Protein AF-0000000069710463 (afdb_homodimer)

Structure (mmCIF, N/CA/C/O backbone):
data_AF-0000000069710463-model_v1
#
loop_
_entity.id
_entity.type
_entity.pdbx_description
1 polymer 'CBS domain-containing protein'
#
loop_
_atom_site.group_PDB
_atom_site.id
_atom_site.type_symbol
_atom_site.label_atom_id
_atom_site.label_alt_id
_atom_site.label_comp_id
_atom_site.label_asym_id
_atom_site.label_entity_id
_atom_site.label_seq_id
_atom_site.pdbx_PDB_ins_code
_atom_site.Cartn_x
_atom_site.Cartn_y
_atom_site.Cartn_z
_atom_site.occupancy
_atom_site.B_iso_or_equiv
_atom_site.auth_seq_id
_atom_site.auth_comp_id
_atom_site.auth_asym_id
_atom_site.auth_atom_id
_atom_site.pdbx_PDB_model_num
ATOM 1 N N . MET A 1 1 ? 26.953 -12.234 -7.984 1 64.06 1 MET A N 1
ATOM 2 C CA . MET A 1 1 ? 25.875 -12.758 -8.812 1 64.06 1 MET A CA 1
ATOM 3 C C . MET A 1 1 ? 24.594 -11.961 -8.602 1 64.06 1 MET A C 1
ATOM 5 O O . MET A 1 1 ? 24.328 -11.469 -7.504 1 64.06 1 MET A O 1
ATOM 9 N N . PRO A 1 2 ? 23.906 -11.773 -9.688 1 74.75 2 PRO A N 1
ATOM 10 C CA . PRO A 1 2 ? 22.656 -11.023 -9.469 1 74.75 2 PRO A CA 1
ATOM 11 C C . PRO A 1 2 ? 21.672 -11.773 -8.578 1 74.75 2 PRO A C 1
ATOM 13 O O . PRO A 1 2 ? 21.656 -13.008 -8.57 1 74.75 2 PRO A O 1
ATOM 16 N N . PRO A 1 3 ? 21.016 -11.062 -7.746 1 86.69 3 PRO A N 1
ATOM 17 C CA . PRO A 1 3 ? 20.047 -11.734 -6.875 1 86.69 3 PRO A CA 1
ATOM 18 C C . PRO A 1 3 ? 18.953 -12.453 -7.66 1 86.69 3 PRO A C 1
ATOM 20 O O . PRO A 1 3 ? 18.609 -12.031 -8.766 1 86.69 3 PRO A O 1
ATOM 23 N N . LEU A 1 4 ? 18.578 -13.586 -7.125 1 93.56 4 LEU A N 1
ATOM 24 C CA . LEU A 1 4 ? 17.484 -14.359 -7.691 1 93.56 4 LEU A CA 1
ATOM 25 C C . LEU A 1 4 ? 16.172 -14.016 -7 1 93.56 4 LEU A C 1
ATOM 27 O O . LEU A 1 4 ? 16.172 -13.43 -5.918 1 93.56 4 LEU A O 1
ATOM 31 N N . VAL A 1 5 ? 15.039 -14.375 -7.656 1 95.19 5 VAL A N 1
ATOM 32 C CA . VAL A 1 5 ? 13.695 -14.125 -7.145 1 95.19 5 VAL A CA 1
ATOM 33 C C . VAL A 1 5 ? 13.531 -14.781 -5.773 1 95.19 5 VAL A C 1
ATOM 35 O O . VAL A 1 5 ? 13.008 -14.164 -4.844 1 95.19 5 VAL A O 1
ATOM 38 N N . GLU A 1 6 ? 14.047 -15.938 -5.617 1 94.88 6 GLU A N 1
ATOM 39 C CA . GLU A 1 6 ? 13.891 -16.672 -4.363 1 94.88 6 GLU A CA 1
ATOM 40 C C . GLU A 1 6 ? 14.609 -15.961 -3.219 1 94.88 6 GLU A C 1
ATOM 42 O O . GLU A 1 6 ? 14.297 -16.203 -2.047 1 94.88 6 GLU A O 1
ATOM 47 N N . ASP A 1 7 ? 15.547 -15.094 -3.508 1 92.25 7 ASP A N 1
ATOM 48 C CA . ASP A 1 7 ? 16.297 -14.367 -2.494 1 92.25 7 ASP A CA 1
ATOM 49 C C . ASP A 1 7 ? 15.477 -13.234 -1.894 1 92.25 7 ASP A C 1
ATOM 51 O O . ASP A 1 7 ? 15.781 -12.75 -0.802 1 92.25 7 ASP A O 1
ATOM 55 N N . LEU A 1 8 ? 14.422 -12.844 -2.664 1 91.19 8 LEU A N 1
ATOM 56 C CA . LEU A 1 8 ? 13.758 -11.602 -2.283 1 91.19 8 LEU A CA 1
ATOM 57 C C . LEU A 1 8 ? 12.281 -11.852 -1.994 1 91.19 8 LEU A C 1
ATOM 59 O O . LEU A 1 8 ? 11.633 -11.047 -1.314 1 91.19 8 LEU A O 1
ATOM 63 N N . MET A 1 9 ? 11.789 -12.891 -2.512 1 93.5 9 MET A N 1
ATOM 64 C CA . MET A 1 9 ? 10.352 -13.133 -2.426 1 93.5 9 MET A CA 1
ATOM 65 C C . MET A 1 9 ? 9.922 -13.383 -0.982 1 93.5 9 MET A C 1
ATOM 67 O O . MET A 1 9 ? 10.742 -13.781 -0.151 1 93.5 9 MET A O 1
ATOM 71 N N . ALA A 1 10 ? 8.664 -13.039 -0.671 1 93 10 ALA A N 1
ATOM 72 C CA . ALA A 1 10 ? 8.055 -13.508 0.575 1 93 10 ALA A CA 1
ATOM 73 C C . ALA A 1 10 ? 7.609 -14.961 0.46 1 93 10 ALA A C 1
ATOM 75 O O . ALA A 1 10 ? 6.906 -15.328 -0.483 1 93 10 ALA A O 1
ATOM 76 N N . ASP A 1 11 ? 7.992 -15.68 1.446 1 90.56 11 ASP A N 1
ATOM 77 C CA . ASP A 1 11 ? 7.668 -17.109 1.445 1 90.56 11 ASP A CA 1
ATOM 78 C C . ASP A 1 11 ? 6.266 -17.344 1.998 1 90.56 11 ASP A C 1
ATOM 80 O O . ASP A 1 11 ? 5.703 -16.484 2.684 1 90.56 11 ASP A O 1
ATOM 84 N N . ASP A 1 12 ? 5.719 -18.547 1.609 1 87.19 12 ASP A N 1
ATOM 85 C CA . ASP A 1 12 ? 4.449 -19.047 2.137 1 87.19 12 ASP A CA 1
ATOM 86 C C . ASP A 1 12 ? 3.338 -18.016 1.932 1 87.19 12 ASP A C 1
ATOM 88 O O . ASP A 1 12 ? 2.801 -17.469 2.898 1 87.19 12 ASP A O 1
ATOM 92 N N . PRO A 1 13 ? 3.01 -17.828 0.669 1 91.62 13 PRO A N 1
ATOM 93 C CA . PRO A 1 13 ? 1.965 -16.828 0.384 1 91.62 13 PRO A CA 1
ATOM 94 C C . PRO A 1 13 ? 0.652 -17.141 1.1 1 91.62 13 PRO A C 1
ATOM 96 O O . PRO A 1 13 ? 0.287 -18.312 1.255 1 91.62 13 PRO A O 1
ATOM 99 N N . ILE A 1 14 ? -0.001 -16.125 1.569 1 95.56 14 ILE A N 1
ATOM 100 C CA . ILE A 1 14 ? -1.295 -16.25 2.23 1 95.56 14 ILE A CA 1
ATOM 101 C C . ILE A 1 14 ? -2.395 -16.422 1.185 1 95.56 14 ILE A C 1
ATOM 103 O O . ILE A 1 14 ? -2.398 -15.727 0.165 1 95.56 14 ILE A O 1
ATOM 107 N N . ALA A 1 15 ? -3.273 -17.359 1.489 1 97.12 15 ALA A N 1
ATOM 108 C CA . ALA A 1 15 ? -4.309 -17.672 0.51 1 97.12 15 ALA A CA 1
ATOM 109 C C . ALA A 1 15 ? -5.695 -17.328 1.04 1 97.12 15 ALA A C 1
ATOM 111 O O . ALA A 1 15 ? -5.867 -17.094 2.238 1 97.12 15 ALA A O 1
ATOM 112 N N . ILE A 1 16 ? -6.629 -17.219 0.128 1 98.19 16 ILE A N 1
ATOM 113 C CA . ILE A 1 16 ? -8.039 -17.031 0.438 1 98.19 16 ILE A CA 1
ATOM 114 C C . ILE A 1 16 ? -8.898 -17.781 -0.578 1 98.19 16 ILE A C 1
ATOM 116 O O . ILE A 1 16 ? -8.531 -17.891 -1.748 1 98.19 16 ILE A O 1
ATOM 120 N N . GLY A 1 17 ? -10 -18.281 -0.113 1 97.88 17 GLY A N 1
ATOM 121 C CA . GLY A 1 17 ? -10.891 -19.016 -1.003 1 97.88 17 GLY A CA 1
ATOM 122 C C . GLY A 1 17 ? -11.609 -18.109 -1.991 1 97.88 17 GLY A C 1
ATOM 123 O O . GLY A 1 17 ? -11.93 -16.969 -1.677 1 97.88 17 GLY A O 1
ATOM 124 N N . VAL A 1 18 ? -11.961 -18.703 -3.162 1 96.75 18 VAL A N 1
ATOM 125 C CA . VAL A 1 18 ? -12.547 -17.969 -4.277 1 96.75 18 VAL A CA 1
ATOM 126 C C . VAL A 1 18 ? -13.914 -17.422 -3.875 1 96.75 18 VAL A C 1
ATOM 128 O O . VAL A 1 18 ? -14.367 -16.406 -4.41 1 96.75 18 VAL A O 1
ATOM 131 N N . ASP A 1 19 ? -14.555 -17.938 -2.885 1 96.94 19 ASP A N 1
ATOM 132 C CA . ASP A 1 19 ? -15.906 -17.562 -2.494 1 96.94 19 ASP A CA 1
ATOM 133 C C . ASP A 1 19 ? -15.891 -16.547 -1.35 1 96.94 19 ASP A C 1
ATOM 135 O O . ASP A 1 19 ? -16.938 -16.031 -0.956 1 96.94 19 ASP A O 1
ATOM 139 N N . ALA A 1 20 ? -14.719 -16.328 -0.794 1 98.06 20 ALA A N 1
ATOM 140 C CA . ALA A 1 20 ? -14.625 -15.344 0.28 1 98.06 20 ALA A CA 1
ATOM 141 C C . ALA A 1 20 ? -15.055 -13.961 -0.204 1 98.06 20 ALA A C 1
ATOM 143 O O . ALA A 1 20 ? -15.039 -13.688 -1.406 1 98.06 20 ALA A O 1
ATOM 144 N N . SER A 1 21 ? -15.5 -13.109 0.703 1 98.44 21 SER A N 1
ATOM 145 C CA . SER A 1 21 ? -15.906 -11.75 0.354 1 98.44 21 SER A CA 1
ATOM 146 C C . SER A 1 21 ? -14.703 -10.828 0.252 1 98.44 21 SER A C 1
ATOM 148 O O . SER A 1 21 ? -13.633 -11.125 0.792 1 98.44 21 SER A O 1
ATOM 150 N N . VAL A 1 22 ? -14.906 -9.719 -0.413 1 98.19 22 VAL A N 1
ATOM 151 C CA . VAL A 1 22 ? -13.875 -8.695 -0.501 1 98.19 22 VAL A CA 1
ATOM 152 C C . VAL A 1 22 ? -13.539 -8.172 0.896 1 98.19 22 VAL A C 1
ATOM 154 O O . VAL A 1 22 ? -12.383 -7.855 1.188 1 98.19 22 VAL A O 1
ATOM 157 N N . ARG A 1 23 ? -14.508 -8.094 1.775 1 98.31 23 ARG A N 1
ATOM 158 C CA . ARG A 1 23 ? -14.234 -7.688 3.15 1 98.31 23 ARG A CA 1
ATOM 159 C C . ARG A 1 23 ? -13.312 -8.688 3.844 1 98.31 23 ARG A C 1
ATOM 161 O O . ARG A 1 23 ? -12.383 -8.289 4.551 1 98.31 23 ARG A O 1
ATOM 168 N N . ASP A 1 24 ? -13.641 -10.016 3.637 1 98.31 24 ASP A N 1
ATOM 169 C CA . ASP A 1 24 ? -12.758 -11.039 4.184 1 98.31 24 ASP A CA 1
ATOM 170 C C . ASP A 1 24 ? -11.32 -10.836 3.699 1 98.31 24 ASP A C 1
ATOM 172 O O . ASP A 1 24 ? -10.375 -10.977 4.477 1 98.31 24 ASP A O 1
ATOM 176 N N . ALA A 1 25 ? -11.234 -10.555 2.42 1 98.5 25 ALA A N 1
ATOM 177 C CA . ALA A 1 25 ? -9.914 -10.32 1.844 1 98.5 25 ALA A CA 1
ATOM 178 C C . ALA A 1 25 ? -9.219 -9.141 2.525 1 98.5 25 ALA A C 1
ATOM 180 O O . ALA A 1 25 ? -8.055 -9.234 2.914 1 98.5 25 ALA A O 1
ATOM 181 N N . GLY A 1 26 ? -9.945 -8.016 2.648 1 98.12 26 GLY A N 1
ATOM 182 C CA . GLY A 1 26 ? -9.383 -6.859 3.32 1 98.12 26 GLY A CA 1
ATOM 183 C C . GLY A 1 26 ? -8.914 -7.156 4.734 1 98.12 26 GLY A C 1
ATOM 184 O O . GLY A 1 26 ? -7.828 -6.73 5.137 1 98.12 26 GLY A O 1
ATOM 185 N N . THR A 1 27 ? -9.734 -7.895 5.453 1 98.31 27 THR A N 1
ATOM 186 C CA . THR A 1 27 ? -9.406 -8.281 6.816 1 98.31 27 THR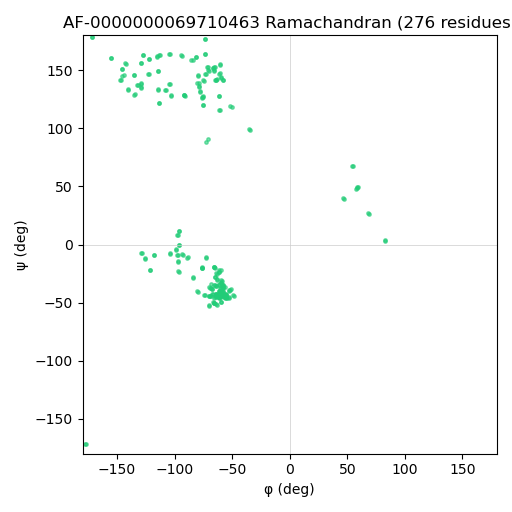 A CA 1
ATOM 187 C C . THR A 1 27 ? -8.133 -9.117 6.848 1 98.31 27 THR A C 1
ATOM 189 O O . THR A 1 27 ? -7.23 -8.859 7.648 1 98.31 27 THR A O 1
ATOM 192 N N . ARG A 1 28 ? -8.008 -10.055 6.012 1 98 28 ARG A N 1
ATOM 193 C CA . ARG A 1 28 ? -6.855 -10.945 5.969 1 98 28 ARG A CA 1
ATOM 194 C C . ARG A 1 28 ? -5.594 -10.203 5.555 1 98 28 ARG A C 1
ATOM 196 O O . ARG A 1 28 ? -4.512 -10.445 6.094 1 98 28 ARG A O 1
ATOM 203 N N . LEU A 1 29 ? -5.719 -9.328 4.551 1 97.31 29 LEU A N 1
ATOM 204 C CA . LEU A 1 29 ? -4.59 -8.5 4.137 1 97.31 29 LEU A CA 1
ATOM 205 C C . LEU A 1 29 ? -4.035 -7.715 5.316 1 97.31 29 LEU A C 1
ATOM 207 O O . LEU A 1 29 ? -2.82 -7.676 5.527 1 97.31 29 LEU A O 1
ATOM 211 N N . TYR A 1 30 ? -4.93 -7.129 6.066 1 97.25 30 TYR A N 1
ATOM 212 C CA . TYR A 1 30 ? -4.535 -6.312 7.207 1 97.25 30 TYR A CA 1
ATOM 213 C C . TYR A 1 30 ? -3.861 -7.16 8.281 1 97.25 30 TYR A C 1
ATOM 215 O O . TYR A 1 30 ? -2.766 -6.832 8.742 1 97.25 30 TYR A O 1
ATOM 223 N N . GLU A 1 31 ? -4.473 -8.258 8.68 1 97 31 GLU A N 1
ATOM 224 C CA . GLU A 1 31 ? -3.992 -9.109 9.766 1 97 31 GLU A CA 1
ATOM 225 C C . GLU A 1 31 ? -2.645 -9.734 9.414 1 97 31 GLU A C 1
ATOM 227 O O . GLU A 1 31 ? -1.785 -9.898 10.289 1 97 31 GLU A O 1
ATOM 232 N N . ALA A 1 32 ? -2.459 -10.07 8.18 1 95.25 32 ALA A N 1
ATOM 233 C CA . ALA A 1 32 ? -1.233 -10.734 7.742 1 95.25 32 ALA A CA 1
ATOM 234 C C . ALA A 1 32 ? -0.167 -9.719 7.348 1 95.25 32 ALA A C 1
ATOM 236 O O . ALA A 1 32 ? 0.987 -10.086 7.105 1 95.25 32 ALA A O 1
ATOM 237 N N . ALA A 1 33 ? -0.522 -8.477 7.223 1 92.94 33 ALA A N 1
ATOM 238 C CA . ALA A 1 33 ? 0.378 -7.395 6.824 1 92.94 33 ALA A CA 1
ATOM 239 C C . ALA A 1 33 ? 1.001 -7.68 5.461 1 92.94 33 ALA A C 1
ATOM 241 O O . ALA A 1 33 ? 2.219 -7.574 5.293 1 92.94 33 ALA A O 1
ATOM 242 N N . VAL A 1 34 ? 0.155 -8.047 4.543 1 93 34 VAL A N 1
ATOM 243 C CA . VAL A 1 34 ? 0.609 -8.312 3.182 1 93 34 VAL A CA 1
ATOM 244 C C . VAL A 1 34 ? -0.227 -7.504 2.193 1 93 34 VAL A C 1
ATOM 246 O O . VAL A 1 34 ? -1.308 -7.02 2.535 1 93 34 VAL A O 1
ATOM 249 N N . GLY A 1 35 ? 0.259 -7.352 0.946 1 93.94 35 GLY A N 1
ATOM 250 C CA . GLY A 1 35 ? -0.417 -6.551 -0.064 1 93.94 35 GLY A CA 1
ATOM 251 C C . GLY A 1 35 ? -1.24 -7.383 -1.028 1 93.94 35 GLY A C 1
ATOM 252 O O . GLY A 1 35 ? -1.906 -6.84 -1.913 1 93.94 35 GLY A O 1
ATOM 253 N N . SER A 1 36 ? -1.152 -8.727 -0.861 1 96.44 36 SER A N 1
ATOM 254 C CA . SER A 1 36 ? -1.906 -9.578 -1.777 1 96.44 36 SER A CA 1
ATOM 255 C C . SER A 1 36 ? -2.219 -10.93 -1.146 1 96.44 36 SER A C 1
ATOM 257 O O . SER A 1 36 ? -1.617 -11.305 -0.136 1 96.44 36 SER A O 1
ATOM 259 N N . LEU A 1 37 ? -3.227 -11.586 -1.724 1 97.5 37 LEU A N 1
ATOM 260 C CA . LEU A 1 37 ? -3.627 -12.945 -1.38 1 97.5 37 LEU A CA 1
ATOM 261 C C . LEU A 1 37 ? -3.746 -13.812 -2.631 1 97.5 37 LEU A C 1
ATOM 263 O O . LEU A 1 37 ? -4.289 -13.367 -3.646 1 97.5 37 LEU A O 1
ATOM 267 N N . ILE A 1 38 ? -3.195 -15 -2.508 1 97.31 38 ILE A N 1
ATOM 268 C CA . ILE A 1 38 ? -3.451 -15.977 -3.566 1 97.31 38 ILE A CA 1
ATOM 269 C C . ILE A 1 38 ? -4.867 -16.531 -3.43 1 97.31 38 ILE A C 1
ATOM 271 O O . ILE A 1 38 ? -5.285 -16.922 -2.336 1 97.31 38 ILE A O 1
ATOM 275 N N . VAL A 1 39 ? -5.613 -16.453 -4.531 1 97.62 39 VAL A N 1
ATOM 276 C CA . VAL A 1 39 ? -6.977 -16.969 -4.512 1 97.62 39 VAL A CA 1
ATOM 277 C C . VAL A 1 39 ? -6.98 -18.438 -4.945 1 97.62 39 VAL A C 1
ATOM 279 O O . VAL A 1 39 ? -6.398 -18.781 -5.977 1 97.62 39 VAL A O 1
ATOM 282 N N . THR A 1 40 ? -7.602 -19.266 -4.105 1 96.88 40 THR A N 1
ATOM 283 C CA . THR A 1 40 ? -7.629 -20.688 -4.41 1 96.88 40 THR A CA 1
ATOM 284 C C . THR A 1 40 ? -9.055 -21.156 -4.695 1 96.88 40 THR A C 1
ATOM 286 O O . THR A 1 40 ? -10.016 -20.594 -4.172 1 96.88 40 THR A O 1
ATOM 289 N N . SER A 1 41 ? -9.109 -22.156 -5.543 1 95.56 41 SER A N 1
ATOM 290 C CA . SER A 1 41 ? -10.391 -22.812 -5.801 1 95.56 41 SER A CA 1
ATOM 291 C C . SER A 1 41 ? -10.812 -23.688 -4.621 1 95.56 41 SER A C 1
ATOM 293 O O . SER A 1 41 ? -10.109 -23.75 -3.605 1 95.56 41 SER A O 1
ATOM 295 N N . GLU A 1 42 ? -12 -24.25 -4.797 1 93.75 42 GLU A N 1
ATOM 296 C CA . GLU A 1 42 ? -12.492 -25.172 -3.775 1 93.75 42 GLU A CA 1
ATOM 297 C C . GLU A 1 42 ? -11.562 -26.375 -3.631 1 93.75 42 GLU A C 1
ATOM 299 O O . GLU A 1 42 ? -11.531 -27.016 -2.58 1 93.75 42 GLU A O 1
ATOM 304 N N . LYS A 1 43 ? -10.758 -26.703 -4.641 1 93.69 43 LYS A N 1
ATOM 305 C CA . LYS A 1 43 ? -9.828 -27.828 -4.621 1 93.69 43 LYS A CA 1
ATOM 306 C C . LYS A 1 43 ? -8.422 -27.375 -4.227 1 93.69 43 LYS A C 1
ATOM 308 O O . LYS A 1 43 ? -7.441 -28.078 -4.488 1 93.69 43 LYS A O 1
ATOM 313 N N . ASP A 1 44 ? -8.344 -26.156 -3.75 1 92.06 44 ASP A N 1
ATOM 314 C CA . ASP A 1 44 ? -7.105 -25.578 -3.236 1 92.06 44 ASP A CA 1
ATOM 315 C C . ASP A 1 44 ? -6.098 -25.344 -4.359 1 92.06 44 ASP A C 1
ATOM 317 O O . ASP A 1 44 ? -4.887 -25.453 -4.141 1 92.06 44 ASP A O 1
ATOM 321 N N . VAL A 1 45 ? -6.594 -25.172 -5.539 1 92.69 45 VAL A N 1
ATOM 322 C CA . VAL A 1 45 ? -5.758 -24.828 -6.68 1 92.69 45 VAL A CA 1
ATOM 323 C C . VAL A 1 45 ? -5.699 -23.297 -6.824 1 92.69 45 VAL A C 1
ATOM 325 O O . VAL A 1 45 ? -6.73 -22.625 -6.812 1 92.69 45 VAL A O 1
ATOM 328 N N . PRO A 1 46 ? -4.449 -22.828 -6.91 1 94.88 46 PRO A N 1
ATOM 329 C CA . PRO A 1 46 ? -4.348 -21.375 -7.141 1 94.88 46 PRO A CA 1
ATOM 330 C C . PRO A 1 46 ? -4.992 -20.938 -8.453 1 94.88 46 PRO A C 1
ATOM 332 O O . PRO A 1 46 ? -4.68 -21.5 -9.508 1 94.88 46 PRO A O 1
ATOM 335 N N . VAL A 1 47 ? -5.902 -19.922 -8.352 1 94.12 47 VAL A N 1
ATOM 336 C CA . VAL A 1 47 ? -6.645 -19.562 -9.555 1 94.12 47 VAL A CA 1
ATOM 337 C C . VAL A 1 47 ? -6.488 -18.078 -9.836 1 94.12 47 VAL A C 1
ATOM 339 O O . VAL A 1 47 ? -6.891 -17.594 -10.898 1 94.12 47 VAL A O 1
ATOM 342 N N . GLY A 1 48 ? -5.977 -17.312 -8.945 1 95.31 48 GLY A N 1
ATOM 343 C CA . GLY A 1 48 ? -5.809 -15.875 -9.133 1 95.31 48 GLY A CA 1
ATOM 344 C C . GLY A 1 48 ? -5.137 -15.195 -7.961 1 95.31 48 GLY A C 1
ATOM 345 O O . GLY A 1 48 ? -4.559 -15.859 -7.098 1 95.31 48 GLY A O 1
ATOM 346 N N . ILE A 1 49 ? -5.137 -13.898 -8.055 1 96.94 49 ILE A N 1
ATOM 347 C CA . ILE A 1 49 ? -4.531 -13.086 -7.004 1 96.94 49 ILE A CA 1
ATOM 348 C C . ILE A 1 49 ? -5.391 -11.844 -6.754 1 96.94 49 ILE A C 1
ATOM 350 O O . ILE A 1 49 ? -5.922 -11.25 -7.695 1 96.94 49 ILE A O 1
ATOM 354 N N . VAL A 1 50 ? -5.68 -11.516 -5.5 1 97.12 50 VAL A N 1
ATOM 355 C CA . VAL A 1 50 ? -6.344 -10.273 -5.121 1 97.12 50 VAL A CA 1
ATOM 356 C C . VAL A 1 50 ? -5.391 -9.406 -4.309 1 97.12 50 VAL A C 1
ATOM 358 O O . VAL A 1 50 ? -4.676 -9.906 -3.434 1 97.12 50 VAL A O 1
ATOM 361 N N . THR A 1 51 ? -5.328 -8.109 -4.688 1 95.62 51 THR A N 1
ATOM 362 C CA . THR A 1 51 ? -4.402 -7.184 -4.043 1 95.62 51 THR A CA 1
ATOM 363 C C . THR A 1 51 ? -5.156 -6.129 -3.24 1 95.62 51 THR A C 1
ATOM 365 O O . THR A 1 51 ? -6.379 -6.008 -3.359 1 95.62 51 THR A O 1
ATOM 368 N N . SER A 1 52 ? -4.402 -5.461 -2.336 1 96.19 52 SER A N 1
ATOM 369 C CA . SER A 1 52 ? -4.984 -4.34 -1.604 1 96.19 52 SER A CA 1
ATOM 370 C C . SER A 1 52 ? -5.629 -3.338 -2.555 1 96.19 52 SER A C 1
ATOM 372 O O . SER A 1 52 ? -6.715 -2.822 -2.277 1 96.19 52 SER A O 1
ATOM 374 N N . THR A 1 53 ? -5.012 -3.1 -3.686 1 94.56 53 THR A N 1
ATOM 375 C CA . THR A 1 53 ? -5.551 -2.176 -4.68 1 94.56 53 THR A CA 1
ATOM 376 C C . THR A 1 53 ? -6.914 -2.648 -5.176 1 94.56 53 THR A C 1
ATOM 378 O O . THR A 1 53 ? -7.816 -1.837 -5.395 1 94.56 53 THR A O 1
ATOM 381 N N . ASP A 1 54 ? -7.094 -3.898 -5.375 1 95.94 54 ASP A N 1
ATOM 382 C CA . ASP A 1 54 ? -8.375 -4.441 -5.816 1 95.94 54 ASP A CA 1
ATOM 383 C C . ASP A 1 54 ? -9.477 -4.133 -4.805 1 95.94 54 ASP A C 1
ATOM 385 O O . ASP A 1 54 ? -10.617 -3.861 -5.184 1 95.94 54 ASP A O 1
ATOM 389 N N . VAL A 1 55 ? -9.109 -4.25 -3.5 1 97.69 55 VAL A N 1
ATOM 390 C CA . VAL A 1 55 ? -10.078 -3.961 -2.447 1 97.69 55 VAL A CA 1
ATOM 391 C C . VAL A 1 55 ? -10.523 -2.504 -2.545 1 97.69 55 VAL A C 1
ATOM 393 O O . VAL A 1 55 ? -11.719 -2.211 -2.482 1 97.69 55 VAL A O 1
ATOM 396 N N . PHE A 1 56 ? -9.617 -1.656 -2.721 1 97.62 56 PHE A N 1
ATOM 397 C CA . PHE A 1 56 ? -9.938 -0.241 -2.85 1 97.62 56 PHE A CA 1
ATOM 398 C C . PHE A 1 56 ? -10.703 0.024 -4.141 1 97.62 56 PHE A C 1
ATOM 400 O O . PHE A 1 56 ? -11.586 0.887 -4.18 1 97.62 56 PHE A O 1
ATOM 407 N N . ARG A 1 57 ? -10.352 -0.641 -5.188 1 96.88 57 ARG A N 1
ATOM 408 C CA . ARG A 1 57 ? -11.062 -0.511 -6.461 1 96.88 57 ARG A CA 1
ATOM 409 C C . ARG A 1 57 ? -12.547 -0.807 -6.293 1 96.88 57 ARG A C 1
ATOM 411 O O . ARG A 1 57 ? -13.391 -0.1 -6.848 1 96.88 57 ARG A O 1
ATOM 418 N N . VAL A 1 58 ? -12.844 -1.831 -5.535 1 97.12 5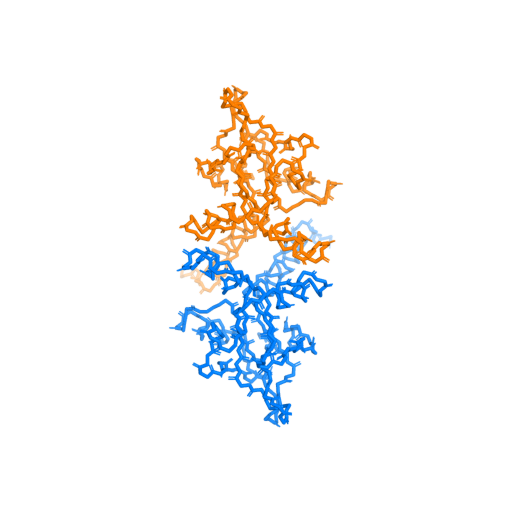8 VAL A N 1
ATOM 419 C CA . VAL A 1 58 ? -14.227 -2.193 -5.277 1 97.12 58 VAL A CA 1
ATOM 420 C C . VAL A 1 58 ? -14.961 -1.018 -4.629 1 97.12 58 VAL A C 1
ATOM 422 O O . VAL A 1 58 ? -16.094 -0.697 -5.008 1 97.12 58 VAL A O 1
ATOM 425 N N . MET A 1 59 ? -14.344 -0.388 -3.684 1 96.38 59 MET A N 1
ATOM 426 C CA . MET A 1 59 ? -14.953 0.73 -2.969 1 96.38 59 MET A CA 1
ATOM 427 C C . MET A 1 59 ? -15.297 1.865 -3.926 1 96.38 59 MET A C 1
ATOM 429 O O . MET A 1 59 ? -16.297 2.561 -3.736 1 96.38 59 MET A O 1
ATOM 433 N N . ALA A 1 60 ? -14.531 2.033 -4.93 1 96.31 60 ALA A N 1
ATOM 434 C CA . ALA A 1 60 ? -14.703 3.127 -5.879 1 96.31 60 ALA A CA 1
ATOM 435 C C . ALA A 1 60 ? -15.734 2.768 -6.945 1 96.31 60 ALA A C 1
ATOM 437 O O . ALA A 1 60 ? -16.422 3.646 -7.473 1 96.31 60 ALA A O 1
ATOM 438 N N . GLU A 1 61 ? -15.898 1.533 -7.266 1 96.75 61 GLU A N 1
ATOM 439 C CA . GLU A 1 61 ? -16.656 1.134 -8.445 1 96.75 61 GLU A CA 1
ATOM 440 C C . GLU A 1 61 ? -18.094 0.774 -8.086 1 96.75 61 GLU A C 1
ATOM 442 O O . GLU A 1 61 ? -18.969 0.743 -8.961 1 96.75 61 GLU A O 1
ATOM 447 N N . THR A 1 62 ? -18.359 0.425 -6.863 1 95.19 62 THR A N 1
ATOM 448 C CA . THR A 1 62 ? -19.703 0.005 -6.484 1 95.19 62 THR A CA 1
ATOM 449 C C . THR A 1 62 ? -20.047 0.504 -5.08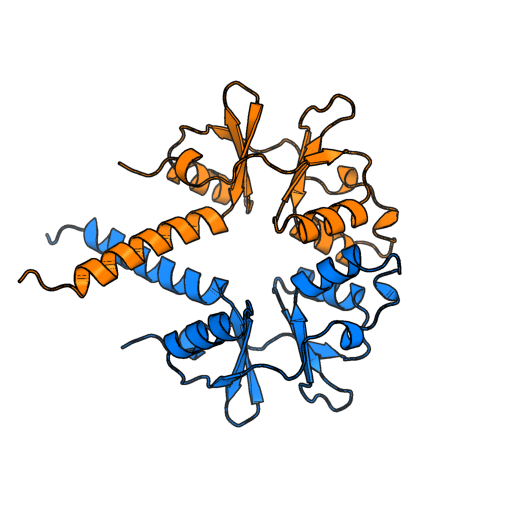6 1 95.19 62 THR A C 1
ATOM 451 O O . THR A 1 62 ? -19.172 0.71 -4.258 1 95.19 62 THR A O 1
ATOM 454 N N . ASP A 1 63 ? -21.359 0.619 -4.852 1 94.06 63 ASP A N 1
ATOM 455 C CA . ASP A 1 63 ? -21.828 1.021 -3.535 1 94.06 63 ASP A CA 1
ATOM 456 C C . ASP A 1 63 ? -22.203 -0.196 -2.689 1 94.06 63 ASP A C 1
ATOM 458 O O . ASP A 1 63 ? -22.562 -0.058 -1.52 1 94.06 63 ASP A O 1
ATOM 462 N N . ALA A 1 64 ? -22.062 -1.353 -3.248 1 95.25 64 ALA A N 1
ATOM 463 C CA . ALA A 1 64 ? -22.391 -2.568 -2.51 1 95.25 64 ALA A CA 1
ATOM 464 C C . ALA A 1 64 ? -21.453 -2.762 -1.324 1 95.25 64 ALA A C 1
ATOM 466 O O . ALA A 1 64 ? -20.328 -2.266 -1.331 1 95.25 64 ALA A O 1
ATOM 467 N N . SER A 1 65 ? -22.047 -3.465 -0.322 1 95.75 65 SER A N 1
ATOM 468 C CA . SER A 1 65 ? -21.188 -3.818 0.809 1 95.75 65 SER A CA 1
ATOM 469 C C . SER A 1 65 ? -20.062 -4.746 0.38 1 95.75 65 SER A C 1
ATOM 471 O O . SER A 1 65 ? -20.266 -5.652 -0.429 1 95.75 65 SER A O 1
ATOM 473 N N . LEU A 1 66 ? -18.906 -4.527 0.966 1 96.81 66 LEU A N 1
ATOM 474 C CA . LEU A 1 66 ? -17.766 -5.371 0.635 1 96.81 66 LEU A CA 1
ATOM 475 C C . LEU A 1 66 ? -18.016 -6.816 1.046 1 96.81 66 LEU A C 1
ATOM 477 O O . LEU A 1 66 ? -17.391 -7.738 0.51 1 96.81 66 LEU A O 1
ATOM 481 N N . SER A 1 67 ? -18.875 -6.992 2.01 1 96.88 67 SER A N 1
ATOM 482 C CA . SER A 1 67 ? -19.203 -8.328 2.494 1 96.88 67 SER A CA 1
ATOM 483 C C . SER A 1 67 ? -20.062 -9.086 1.49 1 96.88 67 SER A C 1
ATOM 485 O O . SER A 1 67 ? -20.203 -10.312 1.589 1 96.88 67 SER A O 1
ATOM 487 N N . GLU A 1 68 ? -20.547 -8.375 0.518 1 96.25 68 GLU A N 1
ATOM 488 C CA . GLU A 1 68 ? -21.469 -8.977 -0.444 1 96.25 68 GLU A CA 1
ATOM 489 C C . GLU A 1 68 ? -20.781 -9.266 -1.77 1 96.25 68 GLU A C 1
ATOM 491 O O . GLU A 1 68 ? -21.375 -9.82 -2.688 1 96.25 68 GLU A O 1
ATOM 496 N N . ILE A 1 69 ? -19.625 -8.852 -1.959 1 97 69 ILE A N 1
ATOM 497 C CA . ILE A 1 69 ? -18.859 -9.016 -3.197 1 97 69 ILE A CA 1
ATOM 498 C C . ILE A 1 69 ? -17.828 -10.125 -3.023 1 97 69 ILE A C 1
ATOM 500 O O . ILE A 1 69 ? -17.031 -10.102 -2.076 1 97 69 ILE A O 1
ATOM 504 N N . SER A 1 70 ? -17.844 -11.07 -3.951 1 97.62 70 SER A N 1
ATOM 505 C CA . SER A 1 70 ? -16.859 -12.156 -3.906 1 97.62 70 SER A CA 1
ATOM 506 C C . SER A 1 70 ? -15.516 -11.711 -4.461 1 97.62 70 SER A C 1
ATOM 508 O O . SER A 1 70 ? -15.461 -10.93 -5.418 1 97.62 70 SER A O 1
ATOM 510 N N . VAL A 1 71 ? -14.43 -12.258 -3.854 1 97.38 71 VAL A N 1
ATOM 511 C CA . VAL A 1 71 ? -13.086 -11.93 -4.324 1 97.38 71 VAL A CA 1
ATOM 512 C C . VAL A 1 71 ? -12.938 -12.336 -5.789 1 97.38 71 VAL A C 1
ATOM 514 O O . VAL A 1 71 ? -12.211 -11.695 -6.547 1 97.38 71 VAL A O 1
ATOM 517 N N . SER A 1 72 ? -13.656 -13.391 -6.207 1 96.25 72 SER A N 1
ATOM 518 C CA . SER A 1 72 ? -13.555 -13.906 -7.566 1 96.25 72 SER A CA 1
ATOM 519 C C . SER A 1 72 ? -13.984 -12.859 -8.586 1 96.25 72 SER A C 1
ATOM 521 O O . SER A 1 72 ? -13.602 -12.93 -9.758 1 96.25 72 SER A O 1
ATOM 523 N N . GLU A 1 73 ? -14.781 -11.891 -8.234 1 96.44 73 GLU A N 1
ATOM 524 C CA . GLU A 1 73 ? -15.281 -10.859 -9.133 1 96.44 73 GLU A CA 1
ATOM 525 C C . GLU A 1 73 ? -14.203 -9.82 -9.43 1 96.44 73 GLU A C 1
ATOM 527 O O . GLU A 1 73 ? -14.289 -9.094 -10.43 1 96.44 73 GLU A O 1
ATOM 532 N N . TYR A 1 74 ? -13.148 -9.719 -8.562 1 95.62 74 TYR A N 1
ATOM 533 C CA . TYR A 1 74 ? -12.203 -8.625 -8.719 1 95.62 74 TYR A CA 1
ATOM 534 C C . TYR A 1 74 ? -10.766 -9.141 -8.758 1 95.62 74 TYR A C 1
ATOM 536 O O . TYR A 1 74 ? -9.828 -8.375 -8.992 1 95.62 74 TYR A O 1
ATOM 544 N N . MET A 1 75 ? -10.578 -10.438 -8.492 1 95.56 75 MET A N 1
ATOM 545 C CA . MET A 1 75 ? -9.227 -10.984 -8.562 1 95.56 75 MET A CA 1
ATOM 546 C C . MET A 1 75 ? -8.695 -10.945 -9.992 1 95.56 75 MET A C 1
ATOM 548 O O . MET A 1 75 ? -9.477 -10.93 -10.945 1 95.56 75 MET A O 1
ATOM 552 N N . SER A 1 76 ? -7.371 -10.797 -10.055 1 92.88 76 SER A N 1
ATOM 553 C CA . SER A 1 76 ? -6.742 -10.953 -11.359 1 92.88 76 SER A CA 1
ATOM 554 C C . SER A 1 76 ? -6.578 -12.43 -11.719 1 92.88 76 SER A C 1
ATOM 556 O O . SER A 1 76 ? -6.246 -13.25 -10.859 1 92.88 76 SER A O 1
ATOM 558 N N . ARG A 1 77 ? -6.816 -12.758 -12.859 1 91.62 77 ARG A N 1
ATOM 559 C CA . ARG A 1 77 ? -6.645 -14.086 -13.438 1 91.62 77 ARG A CA 1
ATOM 560 C C . ARG A 1 77 ? -6.262 -13.992 -14.914 1 91.62 77 ARG A C 1
ATOM 562 O O . ARG A 1 77 ? -6.684 -13.07 -15.609 1 91.62 77 ARG A O 1
ATOM 569 N N . PRO A 1 78 ? -5.336 -14.859 -15.484 1 85.12 78 PRO A N 1
ATOM 570 C CA . PRO A 1 78 ? -4.641 -15.922 -14.758 1 85.12 78 PRO A CA 1
ATOM 571 C C . PRO A 1 78 ? -3.553 -15.391 -13.828 1 85.12 78 PRO A C 1
ATOM 573 O O . PRO A 1 78 ? -3.207 -14.211 -13.891 1 85.12 78 PRO A O 1
ATOM 576 N N . LEU A 1 79 ? -3.1 -16.203 -12.906 1 91 79 LEU A N 1
ATOM 577 C CA . LEU A 1 79 ? -1.971 -15.875 -12.047 1 91 79 LEU A CA 1
ATOM 578 C C . LEU A 1 79 ? -0.705 -15.648 -12.859 1 91 79 LEU A C 1
ATOM 580 O O . LEU A 1 79 ? -0.29 -16.516 -13.625 1 91 79 LEU A O 1
ATOM 584 N N . LEU A 1 80 ? -0.194 -14.453 -12.828 1 93.75 80 LEU A N 1
ATOM 585 C CA . LEU A 1 80 ? 1.113 -14.195 -13.422 1 93.75 80 LEU A CA 1
ATOM 586 C C . LEU A 1 80 ? 2.23 -14.711 -12.516 1 93.75 80 LEU A C 1
ATOM 588 O O . LEU A 1 80 ? 2.252 -14.414 -11.32 1 93.75 80 LEU A O 1
ATOM 592 N N . THR A 1 81 ? 3.109 -15.547 -13.141 1 95.12 81 THR A N 1
ATOM 593 C CA . THR A 1 81 ? 4.098 -16.219 -12.312 1 95.12 81 THR A CA 1
ATOM 594 C C . THR A 1 81 ? 5.504 -16.031 -12.875 1 95.12 81 THR A C 1
ATOM 596 O O . THR A 1 81 ? 5.664 -15.672 -14.047 1 95.12 81 THR A O 1
ATOM 599 N N . VAL A 1 82 ? 6.445 -16.156 -12.023 1 96.25 82 VAL A N 1
ATOM 600 C CA . VAL A 1 82 ? 7.863 -16.234 -12.359 1 96.25 82 VAL A CA 1
ATOM 601 C C . VAL A 1 82 ? 8.531 -17.344 -11.555 1 96.25 82 VAL A C 1
ATOM 603 O O . VAL A 1 82 ? 8.125 -17.625 -10.422 1 96.25 82 VAL A O 1
ATOM 606 N N . GLU A 1 83 ? 9.477 -17.984 -12.156 1 97.44 83 GLU A N 1
ATOM 607 C CA . GLU A 1 83 ? 10.172 -19.062 -11.469 1 97.44 83 GLU A CA 1
ATOM 608 C C . GLU A 1 83 ? 11.055 -18.531 -10.344 1 97.44 83 GLU A C 1
ATOM 610 O O . GLU A 1 83 ? 11.664 -17.469 -10.469 1 97.44 83 GLU A O 1
ATOM 615 N N . ALA A 1 84 ? 11.211 -19.391 -9.289 1 96.75 84 ALA A N 1
ATOM 616 C CA . ALA A 1 84 ? 11.977 -19 -8.109 1 96.75 84 ALA A CA 1
ATOM 617 C C . ALA A 1 84 ? 13.445 -18.781 -8.453 1 96.75 84 ALA A C 1
ATOM 619 O O . ALA A 1 84 ? 14.117 -17.938 -7.84 1 96.75 84 ALA A O 1
ATOM 620 N N . ASP A 1 85 ? 13.93 -19.422 -9.43 1 96.31 85 ASP A N 1
ATOM 621 C CA . ASP A 1 85 ? 15.352 -19.359 -9.758 1 96.31 85 ASP A CA 1
ATOM 622 C C . ASP A 1 85 ? 15.617 -18.359 -10.875 1 96.31 85 ASP A C 1
ATOM 624 O O . ASP A 1 85 ? 16.734 -18.266 -11.391 1 96.31 85 ASP A O 1
ATOM 628 N N . ALA A 1 86 ? 14.578 -17.609 -11.242 1 95.5 86 ALA A N 1
ATOM 629 C CA . ALA A 1 86 ? 14.758 -16.562 -12.242 1 95.5 86 ALA A CA 1
ATOM 630 C C . ALA A 1 86 ? 15.531 -15.383 -11.664 1 95.5 86 ALA A C 1
ATOM 632 O O . ALA A 1 86 ? 15.43 -15.086 -10.469 1 95.5 86 ALA A O 1
ATOM 633 N N . PRO A 1 87 ? 16.359 -14.711 -12.539 1 92.38 87 PRO A N 1
ATOM 634 C CA . PRO A 1 87 ? 16.953 -13.445 -12.102 1 92.38 87 PRO A CA 1
ATOM 635 C C . PRO A 1 87 ? 15.914 -12.383 -11.766 1 92.38 87 PRO A C 1
ATOM 637 O O . PRO A 1 87 ? 14.867 -12.312 -12.414 1 92.38 87 PRO A O 1
ATOM 640 N N . ILE A 1 88 ? 16.219 -11.57 -10.844 1 90.25 88 ILE A N 1
ATOM 641 C CA . ILE A 1 88 ? 15.305 -10.523 -10.391 1 90.25 88 ILE A CA 1
ATOM 642 C C . ILE A 1 88 ? 14.938 -9.609 -11.562 1 90.25 88 ILE A C 1
ATOM 644 O O . ILE A 1 88 ? 13.805 -9.133 -11.656 1 90.25 88 ILE A O 1
ATOM 648 N N . ARG A 1 89 ? 15.852 -9.391 -12.43 1 85.12 89 ARG A N 1
ATOM 649 C CA . ARG A 1 89 ? 15.594 -8.531 -13.578 1 85.12 89 ARG A CA 1
ATOM 650 C C . ARG A 1 89 ? 14.43 -9.047 -14.406 1 85.12 89 ARG A C 1
ATOM 652 O O . ARG A 1 89 ? 13.68 -8.258 -14.992 1 85.12 89 ARG A O 1
ATOM 659 N N . ARG A 1 90 ? 14.32 -10.289 -14.523 1 91.19 90 ARG A N 1
ATOM 660 C CA . ARG A 1 90 ? 13.211 -10.883 -15.258 1 91.19 90 ARG A CA 1
ATOM 661 C C . ARG A 1 90 ? 11.883 -10.57 -14.578 1 91.19 90 ARG A C 1
ATOM 663 O O . ARG A 1 90 ? 10.891 -10.273 -15.25 1 91.19 90 ARG A O 1
ATOM 670 N N . ALA A 1 91 ? 11.906 -10.719 -13.281 1 92.88 91 ALA A N 1
ATOM 671 C CA . ALA A 1 91 ? 10.695 -10.406 -12.523 1 92.88 91 ALA A CA 1
ATOM 672 C C . ALA A 1 91 ? 10.305 -8.938 -12.695 1 92.88 91 ALA A C 1
ATOM 674 O O . ALA A 1 91 ? 9.133 -8.625 -12.922 1 92.88 91 ALA A O 1
ATOM 675 N N . VAL A 1 92 ? 11.242 -8.117 -12.648 1 86.81 92 VAL A N 1
ATOM 676 C CA . VAL A 1 92 ? 10.992 -6.684 -12.766 1 86.81 92 VAL A CA 1
ATOM 677 C C . VAL A 1 92 ? 10.453 -6.367 -14.164 1 86.81 92 VAL A C 1
ATOM 679 O O . VAL A 1 92 ? 9.484 -5.617 -14.305 1 86.81 92 VAL A O 1
ATOM 682 N N . ARG A 1 93 ? 11.07 -6.914 -15.125 1 88.5 93 ARG A N 1
ATOM 683 C CA . ARG A 1 93 ? 10.602 -6.73 -16.5 1 88.5 93 ARG A CA 1
ATOM 684 C C . ARG A 1 93 ? 9.148 -7.18 -16.641 1 88.5 93 ARG A C 1
ATOM 686 O O . ARG A 1 93 ? 8.344 -6.488 -17.266 1 88.5 93 ARG A O 1
ATOM 693 N N . ARG A 1 94 ? 8.867 -8.281 -16.109 1 91.94 94 ARG A N 1
ATOM 694 C CA . ARG A 1 94 ? 7.512 -8.812 -16.203 1 91.94 94 ARG A CA 1
ATOM 695 C C . ARG A 1 94 ? 6.516 -7.891 -15.5 1 91.94 94 ARG A C 1
ATOM 697 O O . ARG A 1 94 ? 5.426 -7.645 -16.016 1 91.94 94 ARG A O 1
ATOM 704 N N . MET A 1 95 ? 6.879 -7.402 -14.328 1 91 95 MET A N 1
ATOM 705 C CA . MET A 1 95 ? 6.02 -6.469 -13.609 1 91 95 MET A CA 1
ATOM 706 C C . MET A 1 95 ? 5.734 -5.234 -14.453 1 91 95 MET A C 1
ATOM 708 O O . MET A 1 95 ? 4.594 -4.766 -14.516 1 91 95 MET A O 1
ATOM 712 N N . ASN A 1 96 ? 6.742 -4.766 -15.062 1 86.06 96 ASN A N 1
ATOM 713 C CA . ASN A 1 96 ? 6.59 -3.58 -15.906 1 86.06 96 ASN A CA 1
ATOM 714 C C . ASN A 1 96 ? 5.715 -3.863 -17.125 1 86.06 96 ASN A C 1
ATOM 716 O O . ASN A 1 96 ? 4.793 -3.1 -17.422 1 86.0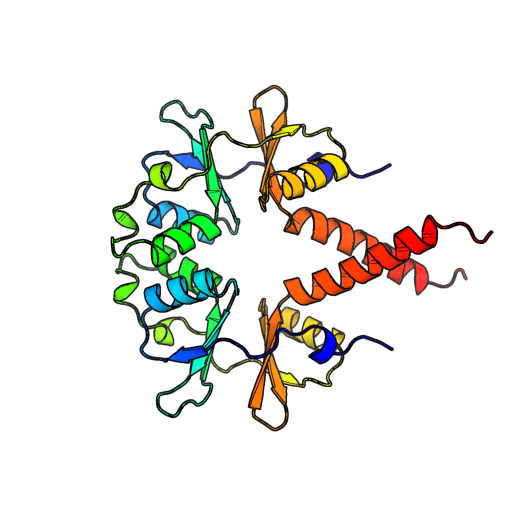6 96 ASN A O 1
ATOM 720 N N . GLU A 1 97 ? 6.008 -4.895 -17.797 1 90.75 97 GLU A N 1
ATOM 721 C CA . GLU A 1 97 ? 5.281 -5.277 -19.016 1 90.75 97 GLU A CA 1
ATOM 722 C C . GLU A 1 97 ? 3.803 -5.508 -18.719 1 90.75 97 GLU A C 1
ATOM 724 O O . GLU A 1 97 ? 2.939 -5.109 -19.5 1 90.75 97 GLU A O 1
ATOM 729 N N . GLU A 1 98 ? 3.566 -6.125 -17.641 1 92.62 98 GLU A N 1
ATOM 730 C CA . GLU A 1 98 ? 2.197 -6.508 -17.297 1 92.62 98 GLU A CA 1
ATOM 731 C C . GLU A 1 98 ? 1.521 -5.445 -16.438 1 92.62 98 GLU A C 1
ATOM 733 O O . GLU A 1 98 ? 0.339 -5.566 -16.109 1 92.62 98 GLU A O 1
ATOM 738 N N . GLU A 1 99 ? 2.24 -4.465 -15.984 1 89.06 99 GLU A N 1
ATOM 739 C CA . GLU A 1 99 ? 1.746 -3.361 -15.164 1 89.06 99 GLU A CA 1
ATOM 740 C C . GLU A 1 99 ? 1.115 -3.867 -13.875 1 89.06 99 GLU A C 1
ATOM 742 O O . GLU A 1 99 ? -0.011 -3.494 -13.539 1 89.06 99 GLU A O 1
ATOM 747 N N . VAL A 1 100 ? 1.899 -4.738 -13.227 1 90.62 100 VAL A N 1
ATOM 748 C CA . VAL A 1 100 ? 1.441 -5.266 -11.945 1 90.62 100 VAL A CA 1
ATOM 749 C C . VAL A 1 100 ? 2.461 -4.941 -10.859 1 90.62 100 VAL A C 1
ATOM 751 O O . VAL A 1 100 ? 3.645 -4.742 -11.141 1 90.62 100 VAL A O 1
ATOM 754 N N . GLU A 1 101 ? 1.972 -4.98 -9.609 1 86.5 101 GLU A N 1
ATOM 755 C CA . GLU A 1 101 ? 2.822 -4.641 -8.469 1 86.5 101 GLU A CA 1
ATOM 756 C C . GLU A 1 101 ? 3.402 -5.895 -7.824 1 86.5 101 GLU A C 1
ATOM 758 O O . GLU A 1 101 ? 4.352 -5.812 -7.043 1 86.5 101 GLU A O 1
ATOM 763 N N . GLN A 1 102 ? 2.836 -7.016 -8.172 1 92.38 102 GLN A N 1
ATOM 764 C CA . GLN A 1 102 ? 3.248 -8.258 -7.535 1 92.38 102 GLN A CA 1
ATOM 765 C C . GLN A 1 102 ? 3.186 -9.43 -8.516 1 92.38 102 GLN A C 1
ATOM 767 O O . GLN A 1 102 ? 2.381 -9.422 -9.445 1 92.38 102 GLN A O 1
ATOM 772 N N . LEU A 1 103 ? 4.055 -10.406 -8.273 1 95.56 103 LEU A N 1
ATOM 773 C CA . LEU A 1 103 ? 4.09 -11.648 -9.031 1 95.56 103 LEU A CA 1
ATOM 774 C C . LEU A 1 103 ? 4.078 -12.852 -8.094 1 95.56 103 LEU A C 1
ATOM 776 O O . LEU A 1 103 ? 4.738 -12.844 -7.055 1 95.56 103 LEU A O 1
ATOM 780 N N . ALA A 1 104 ? 3.287 -13.867 -8.5 1 96.81 104 ALA A N 1
ATOM 781 C CA . ALA A 1 104 ? 3.402 -15.156 -7.82 1 96.81 104 ALA A CA 1
ATOM 782 C C . ALA A 1 104 ? 4.672 -15.891 -8.242 1 96.81 104 ALA A C 1
ATOM 784 O O . ALA A 1 104 ? 5.062 -15.844 -9.414 1 96.81 104 ALA A O 1
ATOM 785 N N . ILE A 1 105 ? 5.297 -16.531 -7.277 1 97.38 105 ILE A N 1
ATOM 786 C CA . ILE A 1 105 ? 6.531 -17.266 -7.535 1 97.38 105 ILE A CA 1
ATOM 787 C C . ILE A 1 105 ? 6.262 -18.766 -7.477 1 97.38 105 ILE A C 1
ATOM 789 O O . ILE A 1 105 ? 5.621 -19.25 -6.543 1 97.38 105 ILE A O 1
ATOM 793 N N . VAL A 1 106 ? 6.773 -19.453 -8.492 1 96.38 106 VAL A N 1
ATOM 794 C CA . VAL A 1 106 ? 6.457 -20.875 -8.562 1 96.38 106 VAL A CA 1
ATOM 795 C C . VAL A 1 106 ? 7.746 -21.688 -8.57 1 96.38 106 VAL A C 1
ATOM 797 O O . VAL A 1 106 ? 8.797 -21.188 -8.984 1 96.38 106 VAL A O 1
ATOM 800 N N . GLU A 1 107 ? 7.648 -22.812 -7.973 1 95.25 107 GLU A N 1
ATOM 801 C CA . GLU A 1 107 ? 8.625 -23.891 -8.047 1 95.25 107 GLU A CA 1
ATOM 802 C C . GLU A 1 107 ? 7.941 -25.234 -8.273 1 95.25 107 GLU A C 1
ATOM 804 O O . GLU A 1 107 ? 7.043 -25.625 -7.523 1 95.25 107 GLU A O 1
ATOM 809 N N . ASP A 1 108 ? 8.383 -26.031 -9.281 1 91.44 108 ASP A N 1
ATOM 810 C CA . ASP A 1 108 ? 7.812 -27.344 -9.586 1 91.44 108 ASP A CA 1
ATOM 811 C C . ASP A 1 108 ? 6.289 -27.281 -9.609 1 91.44 108 ASP A C 1
ATOM 813 O O . ASP A 1 108 ? 5.617 -28.109 -8.977 1 91.44 108 ASP A O 1
ATOM 817 N N . TYR A 1 109 ? 5.645 -26.281 -10.125 1 85.94 109 TYR A N 1
ATOM 818 C CA . TYR A 1 109 ? 4.223 -26.109 -10.398 1 85.94 109 TYR A CA 1
ATOM 819 C C . TYR A 1 109 ? 3.482 -25.656 -9.141 1 85.94 109 TYR A C 1
ATOM 821 O O . TYR A 1 109 ? 2.252 -25.578 -9.133 1 85.94 109 TYR A O 1
ATOM 829 N N . ASP A 1 110 ? 4.227 -25.453 -8.102 1 93.38 110 ASP A N 1
ATOM 830 C CA . ASP A 1 110 ? 3.621 -24.953 -6.871 1 93.38 110 ASP A CA 1
ATOM 831 C C . ASP A 1 110 ? 3.932 -23.469 -6.66 1 93.38 110 ASP A C 1
ATOM 833 O O . ASP A 1 110 ? 5.047 -23.016 -6.934 1 93.38 110 ASP A O 1
ATOM 837 N N . VAL A 1 111 ? 2.883 -22.781 -6.227 1 95.56 111 VAL A N 1
ATOM 838 C CA . VAL A 1 111 ? 3.119 -21.406 -5.797 1 95.56 111 VAL A CA 1
ATOM 839 C C . VAL A 1 111 ? 3.795 -21.406 -4.426 1 95.56 111 VAL A C 1
ATOM 841 O O . VAL A 1 111 ? 3.219 -21.875 -3.443 1 95.56 111 VAL A O 1
ATOM 844 N N . ILE A 1 112 ? 4.996 -20.812 -4.363 1 95.69 112 ILE A N 1
ATOM 845 C CA . ILE A 1 112 ? 5.758 -20.953 -3.127 1 95.69 112 ILE A CA 1
ATOM 846 C C . ILE A 1 112 ? 5.977 -19.562 -2.504 1 95.69 112 ILE A C 1
ATOM 848 O O . ILE A 1 112 ? 6.477 -19.469 -1.383 1 95.69 112 ILE A O 1
ATOM 852 N N . GLY A 1 113 ? 5.637 -18.5 -3.234 1 96.5 113 GLY A N 1
ATOM 853 C CA . GLY A 1 113 ? 5.859 -17.156 -2.709 1 96.5 113 GLY A CA 1
ATOM 854 C C . GLY A 1 113 ? 5.242 -16.078 -3.568 1 96.5 113 GLY A C 1
ATOM 855 O O . GLY A 1 113 ? 4.535 -16.359 -4.535 1 96.5 113 GLY A O 1
ATOM 856 N N . VAL A 1 114 ? 5.395 -14.875 -3.117 1 97.19 114 VAL A N 1
ATOM 857 C CA . VAL A 1 114 ? 5 -13.672 -3.848 1 97.19 114 VAL A CA 1
ATOM 858 C C . VAL A 1 114 ? 6.141 -12.656 -3.82 1 97.19 114 VAL A C 1
ATOM 860 O O . VAL A 1 114 ? 6.824 -12.508 -2.807 1 97.19 114 VAL A O 1
ATOM 863 N N . LEU A 1 115 ? 6.383 -12.039 -4.93 1 95.12 115 LEU A N 1
ATOM 864 C CA . LEU A 1 115 ? 7.359 -10.961 -5.031 1 95.12 115 LEU A CA 1
ATOM 865 C C . LEU A 1 115 ? 6.676 -9.641 -5.352 1 95.12 115 LEU A C 1
ATOM 867 O O . LEU A 1 115 ? 5.938 -9.531 -6.336 1 95.12 115 LEU A O 1
ATOM 871 N N . SER A 1 116 ? 6.883 -8.664 -4.465 1 91.88 116 SER A N 1
ATOM 872 C CA . SER A 1 116 ? 6.312 -7.34 -4.691 1 91.88 116 SER A CA 1
ATOM 873 C C . SER A 1 116 ? 7.375 -6.352 -5.152 1 91.88 116 SER A C 1
ATOM 875 O O . SER A 1 116 ? 8.57 -6.617 -5.02 1 91.88 116 SER A O 1
ATOM 877 N N . ARG A 1 117 ? 6.93 -5.234 -5.699 1 84.62 117 ARG A N 1
ATOM 878 C CA . ARG A 1 117 ? 7.852 -4.152 -6.02 1 84.62 117 ARG A CA 1
ATOM 879 C C . ARG A 1 117 ? 8.602 -3.68 -4.777 1 84.62 117 ARG A C 1
ATOM 881 O O . ARG A 1 117 ? 9.773 -3.316 -4.852 1 84.62 117 ARG A O 1
ATOM 888 N N . GLY A 1 118 ? 7.844 -3.701 -3.68 1 81.75 118 GLY A N 1
ATOM 889 C CA . GLY A 1 118 ? 8.477 -3.326 -2.424 1 81.75 118 GLY A CA 1
ATOM 890 C C . GLY A 1 118 ? 9.648 -4.215 -2.059 1 81.75 118 GLY A C 1
ATOM 891 O O . GLY A 1 118 ? 10.672 -3.736 -1.56 1 81.75 118 GLY A O 1
ATOM 892 N N . ASP A 1 119 ? 9.469 -5.477 -2.229 1 85.38 119 ASP A N 1
ATOM 893 C CA . ASP A 1 119 ? 10.547 -6.422 -1.956 1 85.38 119 ASP A CA 1
ATOM 894 C C . ASP A 1 119 ? 11.789 -6.094 -2.787 1 85.38 119 ASP A C 1
ATOM 896 O O . ASP A 1 119 ? 12.914 -6.188 -2.297 1 85.38 119 ASP A O 1
ATOM 900 N N . VAL A 1 120 ? 11.602 -5.781 -4.027 1 82.88 120 VAL A N 1
ATOM 901 C CA . VAL A 1 120 ? 12.695 -5.473 -4.949 1 82.88 120 VAL A CA 1
ATOM 902 C C . VAL A 1 120 ? 13.422 -4.215 -4.48 1 82.88 120 VAL A C 1
ATOM 904 O O . VAL A 1 120 ? 14.656 -4.188 -4.438 1 82.88 120 VAL A O 1
ATOM 907 N N . ILE A 1 121 ? 12.641 -3.309 -4.102 1 73.44 121 ILE A N 1
ATOM 908 C CA . ILE A 1 121 ? 13.188 -2.025 -3.686 1 73.44 121 ILE A CA 1
ATOM 909 C C . ILE A 1 121 ? 13.961 -2.197 -2.377 1 73.44 121 ILE A C 1
ATOM 911 O O . ILE A 1 121 ? 15.023 -1.597 -2.189 1 73.44 121 ILE A O 1
ATOM 915 N N . ASP A 1 122 ? 13.383 -2.938 -1.419 1 75.12 122 ASP A N 1
ATOM 916 C CA . ASP A 1 122 ? 14.047 -3.191 -0.147 1 75.12 122 ASP A CA 1
ATOM 917 C C . ASP A 1 122 ? 15.422 -3.826 -0.364 1 75.12 122 ASP A C 1
ATOM 919 O O . ASP A 1 122 ? 16.375 -3.496 0.334 1 75.12 122 ASP A O 1
ATOM 923 N N . ALA A 1 123 ? 15.453 -4.746 -1.194 1 71.06 123 ALA A N 1
ATOM 924 C CA . ALA A 1 123 ? 16.719 -5.41 -1.486 1 71.06 123 ALA A CA 1
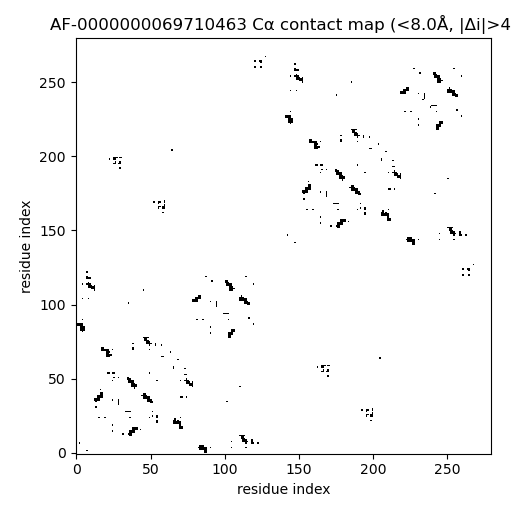ATOM 925 C C . ALA A 1 123 ? 17.75 -4.418 -2.031 1 71.06 123 ALA A C 1
ATOM 927 O O . ALA A 1 123 ? 18.938 -4.508 -1.719 1 71.06 123 ALA A O 1
ATOM 928 N N . TYR A 1 124 ? 17.219 -3.592 -2.76 1 64.5 124 TYR A N 1
ATOM 929 C CA . TYR A 1 124 ? 18.109 -2.578 -3.322 1 64.5 124 TYR A CA 1
ATOM 930 C C . TYR A 1 124 ? 18.594 -1.62 -2.242 1 64.5 124 TYR A C 1
ATOM 932 O O . TYR A 1 124 ? 19.75 -1.207 -2.248 1 64.5 124 TYR A O 1
ATOM 940 N N . GLU A 1 125 ? 17.641 -1.183 -1.373 1 62.81 125 GLU A N 1
ATOM 941 C CA . GLU A 1 125 ? 18.031 -0.339 -0.25 1 62.81 125 GLU A CA 1
ATOM 942 C C . GLU A 1 125 ? 19.156 -0.981 0.548 1 62.81 125 GLU A C 1
ATOM 944 O O . GLU A 1 125 ? 20.109 -0.3 0.955 1 62.81 125 GLU A O 1
ATOM 949 N N . ASP A 1 126 ? 18.984 -2.189 0.783 1 63.34 126 ASP A N 1
ATOM 950 C CA . ASP A 1 126 ? 20.031 -2.912 1.508 1 63.34 126 ASP A CA 1
ATOM 951 C C . ASP A 1 126 ? 21.359 -2.832 0.773 1 63.34 126 ASP A C 1
ATOM 953 O O . ASP A 1 126 ? 22.422 -2.703 1.402 1 63.34 126 ASP A O 1
ATOM 957 N N . LEU A 1 127 ? 21.281 -2.836 -0.46 1 60.34 127 LEU A N 1
ATOM 958 C CA . LEU A 1 127 ? 22.484 -2.775 -1.277 1 60.34 127 LEU A CA 1
ATOM 959 C C . LEU A 1 127 ? 23.141 -1.399 -1.189 1 60.34 127 LEU A C 1
ATOM 961 O O . LEU A 1 127 ? 24.359 -1.29 -1.131 1 60.34 127 LEU A O 1
ATOM 965 N N . ILE A 1 128 ? 22.219 -0.429 -1.117 1 57.34 128 ILE A N 1
ATOM 966 C CA . ILE A 1 128 ? 22.719 0.936 -1.031 1 57.34 128 ILE A CA 1
ATOM 967 C C . ILE A 1 128 ? 23.375 1.161 0.334 1 57.34 128 ILE A C 1
ATOM 969 O O . ILE A 1 128 ? 24.453 1.752 0.427 1 57.34 128 ILE A O 1
ATOM 973 N N . LYS A 1 129 ? 22.594 0.828 1.334 1 59.94 129 LYS A N 1
ATOM 974 C CA . LYS A 1 129 ? 23.172 0.938 2.674 1 59.94 129 LYS A CA 1
ATOM 975 C C . LYS A 1 129 ? 24.531 0.258 2.748 1 59.94 129 LYS A C 1
ATOM 977 O O . LYS A 1 129 ? 25.453 0.781 3.373 1 59.94 129 LYS A O 1
ATOM 982 N N . ALA A 1 130 ? 24.578 -0.824 2.199 1 56.12 130 ALA A N 1
ATOM 983 C CA . ALA A 1 130 ? 25.828 -1.572 2.207 1 56.12 130 ALA A CA 1
ATOM 984 C C . ALA A 1 130 ? 26.922 -0.819 1.454 1 56.12 130 ALA A C 1
ATOM 986 O O . ALA A 1 130 ? 28.078 -0.81 1.875 1 56.12 130 ALA A O 1
ATOM 987 N N . ALA A 1 131 ? 26.484 -0.101 0.519 1 55 131 ALA A N 1
ATOM 988 C CA . ALA A 1 131 ? 27.453 0.635 -0.286 1 55 131 ALA A CA 1
ATOM 989 C C . ALA A 1 131 ? 27.906 1.902 0.43 1 55 131 ALA A C 1
ATOM 991 O O . ALA A 1 131 ? 29.062 2.312 0.302 1 55 131 ALA A O 1
ATOM 992 N N . HIS A 1 132 ? 26.922 2.664 1.113 1 52.97 132 HIS A N 1
ATOM 993 C CA . HIS A 1 132 ? 27.234 3.875 1.861 1 52.97 132 HIS A CA 1
ATOM 994 C C . HIS A 1 132 ? 28.156 3.568 3.039 1 52.97 132 HIS A C 1
ATOM 996 O O . HIS A 1 132 ? 29.078 4.332 3.326 1 52.97 132 HIS A O 1
ATOM 1002 N N . VAL A 1 133 ? 27.781 2.621 3.832 1 51.41 133 VAL A N 1
ATOM 1003 C CA . VAL A 1 133 ? 28.656 2.203 4.922 1 51.41 133 VAL A CA 1
ATOM 1004 C C . VAL A 1 133 ? 30.047 1.874 4.379 1 51.41 133 VAL A C 1
ATOM 1006 O O . VAL A 1 133 ? 31.062 2.236 4.98 1 51.41 133 VAL A O 1
ATOM 1009 N N . ALA A 1 134 ? 30 1.215 3.209 1 54.41 134 ALA A N 1
ATOM 1010 C CA . ALA A 1 134 ? 31.297 0.896 2.615 1 54.41 134 ALA A CA 1
ATOM 1011 C C . ALA A 1 134 ? 32.062 2.164 2.221 1 54.41 134 ALA A C 1
ATOM 1013 O O . ALA A 1 134 ? 33.281 2.211 2.277 1 54.41 134 ALA A O 1
ATOM 1014 N N . GLU A 1 135 ? 31.297 3.049 1.827 1 49.34 135 GLU A N 1
ATOM 1015 C CA . GLU A 1 135 ? 31.906 4.312 1.411 1 49.34 135 GLU A CA 1
ATOM 1016 C C . GLU A 1 135 ? 32.375 5.121 2.615 1 49.34 135 GLU A C 1
ATOM 1018 O O . GLU A 1 135 ? 33.312 5.898 2.51 1 49.34 135 GLU A O 1
ATOM 1023 N N . ARG A 1 136 ? 31.531 5.203 3.727 1 52.75 136 ARG A N 1
ATOM 1024 C CA . ARG A 1 136 ? 31.953 5.922 4.922 1 52.75 136 ARG A CA 1
ATOM 1025 C C . ARG A 1 136 ? 33.094 5.188 5.621 1 52.75 136 ARG A C 1
ATOM 1027 O O . ARG A 1 136 ? 33.719 5.734 6.527 1 52.75 136 ARG A O 1
ATOM 1034 N N . GLN A 1 137 ? 33.156 3.902 5.691 1 49.41 137 GLN A N 1
ATOM 1035 C CA . GLN A 1 137 ? 34.312 3.291 6.34 1 49.41 137 GLN A CA 1
ATOM 1036 C C . GLN A 1 137 ? 35.562 3.443 5.484 1 49.41 137 GLN A C 1
ATOM 1038 O O . GLN A 1 137 ? 35.75 2.717 4.504 1 49.41 137 GLN A O 1
ATOM 1043 N N . PRO A 1 138 ? 36.375 4.512 5.629 1 49.38 138 PRO A N 1
ATOM 1044 C CA . PRO A 1 138 ? 37.719 4.59 5.059 1 49.38 138 PRO A CA 1
ATOM 1045 C C . PRO A 1 138 ? 38.562 3.385 5.414 1 49.38 138 PRO A C 1
ATOM 1047 O O . PRO A 1 138 ? 38.312 2.717 6.422 1 49.38 138 PRO A O 1
ATOM 1050 N N . GLU A 1 139 ? 39.094 2.518 4.348 1 43.75 139 GLU A N 1
ATOM 1051 C CA . GLU A 1 139 ? 40.25 1.668 4.672 1 43.75 139 GLU A CA 1
ATOM 1052 C C . GLU A 1 139 ? 41.188 2.357 5.66 1 43.75 139 GLU A C 1
ATOM 1054 O O . GLU A 1 139 ? 41.625 3.469 5.41 1 43.75 139 GLU A O 1
ATOM 1059 N N . SER A 1 140 ? 41.125 2.076 6.949 1 37.88 140 SER A N 1
ATOM 1060 C CA . SER A 1 140 ? 42.438 2.162 7.543 1 37.88 140 SER A CA 1
ATOM 1061 C C . SER A 1 140 ? 43.438 1.282 6.797 1 37.88 140 SER A C 1
ATOM 1063 O O . SER A 1 140 ? 43.094 0.215 6.297 1 37.88 140 SER A O 1
ATOM 1065 N N . MET B 1 1 ? 24.828 17.828 -1.702 1 64 1 MET B N 1
ATOM 1066 C CA . MET B 1 1 ? 24.031 18.141 -0.526 1 64 1 MET B CA 1
ATOM 1067 C C . MET B 1 1 ? 22.953 17.078 -0.303 1 64 1 MET B C 1
ATOM 1069 O O . MET B 1 1 ? 22.438 16.5 -1.261 1 64 1 MET B O 1
ATOM 1073 N N . PRO B 1 2 ? 22.75 16.797 0.955 1 74.88 2 PRO B N 1
ATOM 1074 C CA . PRO B 1 2 ? 21.703 15.789 1.162 1 74.88 2 PRO B CA 1
ATOM 1075 C C . PRO B 1 2 ? 20.328 16.266 0.712 1 74.88 2 PRO B C 1
ATOM 1077 O O . PRO B 1 2 ? 20.047 17.469 0.759 1 74.88 2 PRO B O 1
ATOM 1080 N N . PRO B 1 3 ? 19.594 15.398 0.151 1 86.69 3 PRO B N 1
ATOM 1081 C CA . PRO B 1 3 ? 18.266 15.812 -0.291 1 86.69 3 PRO B CA 1
ATOM 1082 C C . PRO B 1 3 ? 17.391 16.328 0.856 1 86.69 3 PRO B C 1
ATOM 1084 O O . PRO B 1 3 ? 17.547 15.891 1.999 1 86.69 3 PRO B O 1
ATOM 1087 N N . LEU B 1 4 ? 16.594 17.328 0.539 1 93.5 4 LEU B N 1
ATOM 1088 C CA . LEU B 1 4 ? 15.633 17.875 1.488 1 93.5 4 LEU B CA 1
ATOM 1089 C C . LEU B 1 4 ? 14.266 17.234 1.301 1 93.5 4 LEU B C 1
ATOM 1091 O O . LEU B 1 4 ? 14 16.609 0.272 1 93.5 4 LEU B O 1
ATOM 1095 N N . VAL B 1 5 ? 13.406 17.391 2.326 1 95.25 5 VAL B N 1
ATOM 1096 C CA . VAL B 1 5 ? 12.047 16.844 2.322 1 95.25 5 VAL B CA 1
ATOM 1097 C C . VAL B 1 5 ? 11.281 17.391 1.122 1 95.25 5 VAL B C 1
ATOM 1099 O O . VAL B 1 5 ? 10.602 16.641 0.422 1 95.25 5 VAL B O 1
ATOM 1102 N N . GLU B 1 6 ? 11.445 18.625 0.827 1 94.88 6 GLU B N 1
ATOM 1103 C CA . GLU B 1 6 ? 10.695 19.25 -0.26 1 94.88 6 GLU B CA 1
ATOM 1104 C C . GLU B 1 6 ? 11.094 18.656 -1.611 1 94.88 6 GLU B C 1
ATOM 1106 O O . GLU B 1 6 ? 10.352 18.766 -2.588 1 94.88 6 GLU B O 1
ATOM 1111 N N . ASP B 1 7 ? 12.234 18.016 -1.702 1 92.19 7 ASP B N 1
ATOM 1112 C CA . ASP B 1 7 ? 12.719 17.422 -2.945 1 92.19 7 ASP B CA 1
ATOM 1113 C C . ASP B 1 7 ? 11.992 16.125 -3.25 1 92.19 7 ASP B C 1
ATOM 1115 O O . ASP B 1 7 ? 11.992 15.656 -4.391 1 92.19 7 ASP B O 1
ATOM 1119 N N . LEU B 1 8 ? 11.391 15.547 -2.176 1 91.31 8 LEU B N 1
ATOM 1120 C CA . LEU B 1 8 ? 10.914 14.18 -2.338 1 91.31 8 LEU B CA 1
ATOM 1121 C C . LEU B 1 8 ? 9.414 14.086 -2.068 1 91.31 8 LEU B C 1
ATOM 1123 O O . LEU B 1 8 ? 8.758 13.141 -2.5 1 91.31 8 LEU B O 1
ATOM 1127 N N . MET B 1 9 ? 8.93 15.023 -1.364 1 93.5 9 MET B N 1
ATOM 1128 C CA . MET B 1 9 ? 7.539 14.953 -0.923 1 93.5 9 MET B CA 1
ATOM 1129 C C . MET B 1 9 ? 6.586 15.047 -2.109 1 93.5 9 MET B C 1
ATOM 1131 O O . MET B 1 9 ? 6.949 15.578 -3.162 1 93.5 9 MET B O 1
ATOM 1135 N N . ALA B 1 10 ? 5.391 14.438 -1.967 1 93 10 ALA B N 1
ATOM 1136 C CA . ALA B 1 10 ? 4.297 14.703 -2.896 1 93 10 ALA B CA 1
ATOM 1137 C C . ALA B 1 10 ? 3.627 16.047 -2.58 1 93 10 ALA B C 1
ATOM 1139 O O . ALA B 1 10 ? 3.248 16.297 -1.434 1 93 10 ALA B O 1
ATOM 1140 N N . ASP B 1 11 ? 3.459 16.766 -3.605 1 90.38 11 ASP B N 1
ATOM 1141 C CA . ASP B 1 11 ? 2.867 18.094 -3.438 1 90.38 11 ASP B CA 1
ATOM 1142 C C . ASP B 1 11 ? 1.343 18.016 -3.441 1 90.38 11 ASP B C 1
ATOM 1144 O O . ASP B 1 11 ? 0.765 17.031 -3.908 1 90.38 11 ASP B O 1
ATOM 1148 N N . ASP B 1 12 ? 0.737 19.109 -2.838 1 87 12 ASP B N 1
ATOM 1149 C CA . ASP B 1 12 ? -0.71 19.297 -2.854 1 87 12 ASP B CA 1
ATOM 1150 C C . ASP B 1 12 ? -1.433 18.078 -2.303 1 87 12 ASP B C 1
ATOM 1152 O O . ASP B 1 12 ? -2.156 17.391 -3.033 1 87 12 ASP B O 1
ATOM 1156 N N . PRO B 1 13 ? -1.242 17.875 -1 1 91.38 13 PRO B N 1
ATOM 1157 C CA . PRO B 1 13 ? -1.882 16.703 -0.398 1 91.38 13 PRO B CA 1
ATOM 1158 C C . PRO B 1 13 ? -3.398 16.703 -0.585 1 91.38 13 PRO B C 1
ATOM 1160 O O . PRO B 1 13 ? -4.031 17.766 -0.557 1 91.38 13 PRO B O 1
ATOM 1163 N N . ILE B 1 14 ? -3.943 15.539 -0.833 1 95.5 14 ILE B N 1
ATOM 1164 C CA . ILE B 1 14 ? -5.383 15.359 -0.979 1 95.5 14 ILE B CA 1
ATOM 1165 C C . ILE B 1 14 ? -6.043 15.328 0.398 1 95.5 14 ILE B C 1
ATOM 1167 O O . ILE B 1 14 ? -5.531 14.688 1.321 1 95.5 14 ILE B O 1
ATOM 1171 N N . ALA B 1 15 ? -7.152 16.047 0.465 1 97.12 15 ALA B N 1
ATOM 1172 C CA . ALA B 1 15 ? -7.809 16.188 1.764 1 97.12 15 ALA B CA 1
ATOM 1173 C C . ALA B 1 15 ? -9.188 15.523 1.751 1 97.12 15 ALA B C 1
ATOM 1175 O O . ALA B 1 15 ? -9.719 15.203 0.686 1 97.12 15 ALA B O 1
ATOM 1176 N N . ILE B 1 16 ? -9.703 15.273 2.939 1 98.12 16 ILE B N 1
ATOM 1177 C CA . ILE B 1 16 ? -11.055 14.773 3.148 1 98.12 16 ILE B CA 1
ATOM 1178 C C . ILE B 1 16 ? -11.633 15.359 4.434 1 98.12 16 ILE B C 1
ATOM 1180 O O . ILE B 1 16 ? -10.898 15.594 5.398 1 98.12 16 ILE B O 1
ATOM 1184 N N . GLY B 1 17 ? -12.898 15.602 4.41 1 97.88 17 GLY B N 1
ATOM 1185 C CA . GLY B 1 17 ? -13.539 16.156 5.59 1 97.88 17 GLY B CA 1
ATOM 1186 C C . GLY B 1 17 ? -13.648 15.172 6.734 1 97.88 17 GLY B C 1
ATOM 1187 O O . GLY B 1 17 ? -13.812 13.969 6.512 1 97.88 17 GLY B O 1
ATOM 1188 N N . VAL B 1 18 ? -13.68 15.719 7.969 1 96.69 18 VAL B N 1
ATOM 1189 C CA . VAL B 1 18 ? -13.656 14.914 9.188 1 96.69 18 VAL B CA 1
ATOM 1190 C C . VAL B 1 18 ? -14.93 14.086 9.289 1 96.69 18 VAL B C 1
ATOM 1192 O O . VAL B 1 18 ? -14.93 13.008 9.891 1 96.69 18 VAL B O 1
ATOM 1195 N N . ASP B 1 19 ? -15.969 14.414 8.609 1 96.94 19 ASP B N 1
ATOM 1196 C CA . ASP B 1 19 ? -17.266 13.742 8.719 1 96.94 19 ASP B CA 1
ATOM 1197 C C . ASP B 1 19 ? -17.438 12.719 7.602 1 96.94 19 ASP B C 1
ATOM 1199 O O . ASP B 1 19 ? -18.422 11.977 7.59 1 96.94 19 ASP B O 1
ATOM 1203 N N . ALA B 1 20 ? -16.531 12.727 6.656 1 98.06 20 ALA B N 1
ATOM 1204 C CA . ALA B 1 20 ? -16.625 11.742 5.578 1 98.06 20 ALA B CA 1
ATOM 1205 C C . ALA B 1 20 ? -16.547 10.32 6.129 1 98.06 20 ALA B C 1
ATOM 1207 O O . ALA B 1 20 ? -16.047 10.102 7.234 1 98.06 20 ALA B O 1
ATOM 1208 N N . SER B 1 21 ? -17.109 9.367 5.406 1 98.44 21 SER B N 1
ATOM 1209 C CA . SER B 1 21 ? -17.062 7.965 5.824 1 98.44 21 SER B CA 1
ATOM 1210 C C . SER B 1 21 ? -15.734 7.32 5.453 1 98.44 21 SER B C 1
ATOM 1212 O O . SER B 1 21 ? -15.016 7.816 4.578 1 98.44 21 SER B O 1
ATOM 1214 N N . VAL B 1 22 ? -15.445 6.211 6.109 1 98.19 22 VAL B N 1
ATOM 1215 C CA . VAL B 1 22 ? -14.258 5.434 5.781 1 98.19 22 VAL B CA 1
ATOM 1216 C C . VAL B 1 22 ? -14.344 4.938 4.34 1 98.19 22 VAL B C 1
ATOM 1218 O O . VAL B 1 22 ? -13.328 4.863 3.641 1 98.19 22 VAL B O 1
ATOM 1221 N N . ARG B 1 23 ? -15.531 4.637 3.859 1 98.31 23 ARG B N 1
ATOM 1222 C CA . ARG B 1 23 ? -15.68 4.238 2.463 1 98.31 23 ARG B CA 1
ATOM 1223 C C . ARG B 1 23 ? -15.305 5.379 1.523 1 98.31 23 ARG B C 1
ATOM 1225 O O . ARG B 1 23 ? -14.633 5.16 0.516 1 98.31 23 ARG B O 1
ATOM 1232 N N . ASP B 1 24 ? -15.812 6.617 1.887 1 98.31 24 ASP B N 1
ATOM 1233 C CA . ASP B 1 24 ? -15.414 7.781 1.099 1 98.31 24 ASP B CA 1
ATOM 1234 C C . ASP B 1 24 ? -13.891 7.906 1.03 1 98.31 24 ASP B C 1
ATOM 1236 O O . ASP B 1 24 ? -13.336 8.211 -0.028 1 98.31 24 ASP B O 1
ATOM 1240 N N . ALA B 1 25 ? -13.297 7.699 2.176 1 98.44 25 ALA B N 1
ATOM 1241 C CA . ALA B 1 25 ? -11.836 7.766 2.232 1 98.44 25 ALA B CA 1
ATOM 1242 C C . ALA B 1 25 ? -11.203 6.734 1.306 1 98.44 25 ALA B C 1
ATOM 1244 O O . ALA B 1 25 ? -10.305 7.059 0.528 1 98.44 25 ALA B O 1
ATOM 1245 N N . GLY B 1 26 ? -11.672 5.477 1.405 1 98.12 26 GLY B N 1
ATOM 1246 C CA . GLY B 1 26 ? -11.148 4.438 0.53 1 98.12 26 GLY B CA 1
ATOM 1247 C C . GLY B 1 26 ? -11.297 4.773 -0.943 1 98.12 26 GLY B C 1
ATOM 1248 O O . GLY B 1 26 ? -10.359 4.57 -1.724 1 98.12 26 GLY B O 1
ATOM 1249 N N . THR B 1 27 ? -12.453 5.289 -1.286 1 98.31 27 THR B N 1
ATOM 1250 C CA . THR B 1 27 ? -12.727 5.684 -2.664 1 98.31 27 THR B CA 1
ATOM 1251 C C . THR B 1 27 ? -11.75 6.77 -3.115 1 98.31 27 THR B C 1
ATOM 1253 O O . THR B 1 27 ? -11.164 6.676 -4.195 1 98.31 27 THR B O 1
ATOM 1256 N N . ARG B 1 28 ? -11.531 7.742 -2.346 1 97.94 28 ARG B N 1
ATOM 1257 C CA . ARG B 1 28 ? -10.656 8.859 -2.68 1 97.94 28 ARG B CA 1
ATOM 1258 C C . ARG B 1 28 ? -9.203 8.414 -2.775 1 97.94 28 ARG B C 1
ATOM 1260 O O . ARG B 1 28 ? -8.469 8.867 -3.654 1 97.94 28 ARG B O 1
ATOM 1267 N N . LEU B 1 29 ? -8.781 7.582 -1.83 1 97.31 29 LEU B N 1
ATOM 1268 C CA . LEU B 1 29 ? -7.434 7.027 -1.882 1 97.31 29 LEU B CA 1
ATOM 1269 C C . LEU B 1 29 ? -7.184 6.328 -3.213 1 97.31 29 LEU B C 1
ATOM 1271 O O . LEU B 1 29 ? -6.145 6.535 -3.844 1 97.31 29 LEU B O 1
ATOM 1275 N N . TYR B 1 30 ? -8.148 5.539 -3.615 1 97.19 30 TYR B N 1
ATOM 1276 C CA . TYR B 1 30 ? -8.023 4.777 -4.855 1 97.19 30 TYR B CA 1
ATOM 1277 C C . TYR B 1 30 ? -7.973 5.707 -6.062 1 97.19 30 TYR B C 1
ATOM 1279 O O . TYR B 1 30 ? -7.074 5.598 -6.898 1 97.19 30 TYR B O 1
ATOM 1287 N N . GLU B 1 31 ? -8.898 6.637 -6.168 1 96.94 31 GLU B N 1
ATOM 1288 C CA . GLU B 1 31 ? -9.031 7.527 -7.316 1 96.94 31 GLU B CA 1
ATOM 1289 C C . GLU B 1 31 ? -7.812 8.438 -7.449 1 96.94 31 GLU B C 1
ATOM 1291 O O . GLU B 1 31 ? -7.375 8.734 -8.562 1 96.94 31 GLU B O 1
ATOM 1296 N N . ALA B 1 32 ? -7.27 8.852 -6.348 1 95.12 32 ALA B N 1
ATOM 1297 C CA . ALA B 1 32 ? -6.137 9.773 -6.352 1 95.12 32 ALA B CA 1
ATOM 1298 C C . ALA B 1 32 ? -4.812 9.016 -6.41 1 95.12 32 ALA B C 1
ATOM 1300 O O . ALA B 1 32 ? -3.754 9.625 -6.586 1 95.12 32 ALA B O 1
ATOM 1301 N N . ALA B 1 33 ? -4.832 7.73 -6.227 1 92.88 33 ALA B N 1
ATOM 1302 C CA . ALA B 1 33 ? -3.645 6.883 -6.219 1 92.88 33 ALA B CA 1
ATOM 1303 C C . ALA B 1 33 ? -2.648 7.34 -5.156 1 92.88 33 ALA B C 1
ATOM 1305 O O . ALA B 1 33 ? -1.46 7.5 -5.441 1 92.88 33 ALA B O 1
ATOM 1306 N N . VAL B 1 34 ? -3.166 7.562 -3.984 1 93 34 VAL B N 1
ATOM 1307 C CA . VAL B 1 34 ? -2.322 7.969 -2.867 1 93 34 VAL B CA 1
ATOM 1308 C C . VAL B 1 34 ? -2.557 7.043 -1.676 1 93 34 VAL B C 1
ATOM 1310 O O . VAL B 1 34 ? -3.557 6.324 -1.628 1 93 34 VAL B O 1
ATOM 1313 N N . GLY B 1 35 ? -1.634 7.047 -0.684 1 93.81 35 GLY B N 1
ATOM 1314 C CA . GLY B 1 35 ? -1.718 6.164 0.47 1 93.81 35 GLY B CA 1
ATOM 1315 C C . GLY B 1 35 ? -2.297 6.844 1.697 1 93.81 35 GLY B C 1
ATOM 1316 O O . GLY B 1 35 ? -2.471 6.207 2.74 1 93.81 35 GLY B O 1
ATOM 1317 N N . SER B 1 36 ? -2.555 8.172 1.556 1 96.31 36 SER B N 1
ATOM 1318 C CA . SER B 1 36 ? -3.09 8.875 2.713 1 96.31 36 SER B CA 1
ATOM 1319 C C . SER B 1 36 ? -3.887 10.109 2.287 1 96.31 36 SER B C 1
ATOM 1321 O O . SER B 1 36 ? -3.783 10.555 1.145 1 96.31 36 SER B O 1
ATOM 1323 N N . LEU B 1 37 ? -4.742 10.562 3.221 1 97.44 37 LEU B N 1
ATOM 1324 C CA . LEU B 1 37 ? -5.52 11.789 3.094 1 97.44 37 LEU B CA 1
ATOM 1325 C C . LEU B 1 37 ? -5.363 12.664 4.336 1 97.44 37 LEU B C 1
ATOM 1327 O O . LEU B 1 37 ? -5.402 12.156 5.461 1 97.44 37 LEU B O 1
ATOM 1331 N N . ILE B 1 38 ? -5.164 13.93 4.07 1 97.19 38 ILE B N 1
ATOM 1332 C CA . ILE B 1 38 ? -5.223 14.867 5.184 1 97.19 38 ILE B CA 1
ATOM 1333 C C . ILE B 1 38 ? -6.676 15.102 5.586 1 97.19 38 ILE B C 1
ATOM 1335 O O . ILE B 1 38 ? -7.531 15.352 4.734 1 97.19 38 ILE B O 1
ATOM 1339 N N . VAL B 1 39 ? -6.941 14.922 6.883 1 97.56 39 VAL B N 1
ATOM 1340 C CA . VAL B 1 39 ? -8.297 15.141 7.371 1 97.56 39 VAL B CA 1
ATOM 1341 C C . VAL B 1 39 ? -8.453 16.594 7.836 1 97.56 39 VAL B C 1
ATOM 1343 O O . VAL B 1 39 ? -7.629 17.094 8.594 1 97.56 39 VAL B O 1
ATOM 1346 N N . THR B 1 40 ? -9.5 17.234 7.312 1 96.75 40 THR B N 1
ATOM 1347 C CA . THR B 1 40 ? -9.711 18.625 7.656 1 96.75 40 THR B CA 1
ATOM 1348 C C . THR B 1 40 ? -11 18.797 8.453 1 96.75 40 THR B C 1
ATOM 1350 O O . THR B 1 40 ? -11.945 18.016 8.289 1 96.75 40 THR B O 1
ATOM 1353 N N . SER B 1 41 ? -10.961 19.797 9.305 1 95.44 41 SER B N 1
ATOM 1354 C CA . SER B 1 41 ? -12.164 20.172 10.031 1 95.44 41 SER B CA 1
ATOM 1355 C C . SER B 1 41 ? -13.156 20.891 9.117 1 95.44 41 SER B C 1
ATOM 1357 O O . SER B 1 41 ? -12.898 21.062 7.922 1 95.44 41 SER B O 1
ATOM 1359 N N . GLU B 1 42 ? -14.305 21.188 9.727 1 93.62 42 GLU B N 1
ATOM 1360 C CA . GLU B 1 42 ? -15.312 21.953 8.984 1 93.62 42 GLU B CA 1
ATOM 1361 C C . GLU B 1 42 ? -14.773 23.312 8.555 1 93.62 42 GLU B C 1
ATOM 1363 O O . GLU B 1 42 ? -15.258 23.906 7.586 1 93.62 42 GLU B O 1
ATOM 1368 N N . LYS B 1 43 ? -13.742 23.844 9.219 1 93.62 43 LYS B N 1
ATOM 1369 C CA . LYS B 1 43 ? -13.141 25.141 8.906 1 93.62 43 LYS B CA 1
ATOM 1370 C C . LYS B 1 43 ? -11.914 24.984 8.016 1 93.62 43 LYS B C 1
ATOM 1372 O O . LYS B 1 43 ? -11.07 25.875 7.941 1 93.62 43 LYS B O 1
ATOM 1377 N N . ASP B 1 44 ? -11.75 23.781 7.496 1 91.94 44 ASP B N 1
ATOM 1378 C CA . ASP B 1 44 ? -10.688 23.438 6.551 1 91.94 44 ASP B CA 1
ATOM 1379 C C . ASP B 1 44 ? -9.312 23.484 7.227 1 91.94 44 ASP B C 1
ATOM 1381 O O . ASP B 1 44 ? -8.312 23.828 6.594 1 91.94 44 ASP B O 1
ATOM 1385 N N . VAL B 1 45 ? -9.312 23.266 8.492 1 92.56 45 VAL B N 1
ATOM 1386 C CA . VAL B 1 45 ? -8.062 23.141 9.242 1 92.56 45 VAL B CA 1
ATOM 1387 C C . VAL B 1 45 ? -7.637 21.688 9.305 1 92.56 45 VAL B C 1
ATOM 1389 O O . VAL B 1 45 ? -8.438 20.812 9.641 1 92.56 45 VAL B O 1
ATOM 1392 N N . PRO B 1 46 ? -6.367 21.469 8.914 1 94.75 46 PRO B N 1
ATOM 1393 C CA . PRO B 1 46 ? -5.891 20.094 9.039 1 94.75 46 PRO B CA 1
ATOM 1394 C C . PRO B 1 46 ? -5.906 19.594 10.484 1 94.75 46 PRO B C 1
ATOM 1396 O O . PRO B 1 46 ? -5.355 20.25 11.375 1 94.75 46 PRO B O 1
ATOM 1399 N N . VAL B 1 47 ? -6.551 18.406 10.68 1 93.94 47 VAL B N 1
ATOM 1400 C CA . VAL B 1 47 ? -6.711 17.953 12.062 1 93.94 47 VAL B CA 1
ATOM 1401 C C . VAL B 1 47 ? -6.152 16.547 12.211 1 93.94 47 VAL B C 1
ATOM 1403 O O . VAL B 1 47 ? -6.027 16.031 13.328 1 93.94 47 VAL B O 1
ATOM 1406 N N . GLY B 1 48 ? -5.859 15.859 11.164 1 95.19 48 GLY B N 1
ATOM 1407 C CA . GLY B 1 48 ? -5.332 14.508 11.227 1 95.19 48 GLY B CA 1
ATOM 1408 C C . GLY B 1 48 ? -5.004 13.93 9.867 1 95.19 48 GLY B C 1
ATOM 1409 O O . GLY B 1 48 ? -4.938 14.664 8.875 1 95.19 48 GLY B O 1
ATOM 1410 N N . ILE B 1 49 ? -4.699 12.664 9.898 1 96.88 49 ILE B N 1
ATOM 1411 C CA . ILE B 1 49 ? -4.355 11.953 8.672 1 96.88 49 ILE B CA 1
ATOM 1412 C C . ILE B 1 49 ? -4.961 10.555 8.703 1 96.88 49 ILE B C 1
ATOM 1414 O O . ILE B 1 49 ? -4.984 9.898 9.742 1 96.88 49 ILE B O 1
ATOM 1418 N N . VAL B 1 50 ? -5.598 10.125 7.613 1 97.06 50 VAL B N 1
ATOM 1419 C CA . VAL B 1 50 ? -6.074 8.758 7.453 1 97.06 50 VAL B CA 1
ATOM 1420 C C . VAL B 1 50 ? -5.312 8.078 6.316 1 97.06 50 VAL B C 1
ATOM 1422 O O . VAL B 1 50 ? -5.074 8.68 5.27 1 97.06 50 VAL B O 1
ATOM 1425 N N . THR B 1 51 ? -4.863 6.832 6.598 1 95.5 51 THR B N 1
ATOM 1426 C CA . THR B 1 51 ? -4.051 6.102 5.633 1 95.5 51 THR B CA 1
ATOM 1427 C C . THR B 1 51 ? -4.805 4.879 5.109 1 95.5 51 THR B C 1
ATOM 1429 O O . THR B 1 51 ? -5.852 4.512 5.648 1 95.5 51 THR B O 1
ATOM 1432 N N . SER B 1 52 ? -4.301 4.352 3.967 1 96.12 52 SER B N 1
ATOM 1433 C CA . SER B 1 52 ? -4.855 3.107 3.449 1 96.12 52 SER B CA 1
ATOM 1434 C C . SER B 1 52 ? -4.891 2.027 4.527 1 96.12 52 SER B C 1
ATOM 1436 O O . SER B 1 52 ? -5.871 1.288 4.637 1 96.12 52 SER B O 1
ATOM 1438 N N . THR B 1 53 ? -3.869 1.974 5.359 1 94.5 53 THR B N 1
ATOM 1439 C CA . THR B 1 53 ? -3.807 0.997 6.441 1 94.5 53 THR B CA 1
ATOM 1440 C C . THR B 1 53 ? -4.965 1.19 7.414 1 94.5 53 THR B C 1
ATOM 1442 O O . THR B 1 53 ? -5.539 0.216 7.91 1 94.5 53 THR B O 1
ATOM 1445 N N . ASP B 1 54 ? -5.32 2.381 7.715 1 95.88 54 ASP B N 1
ATOM 1446 C CA . ASP B 1 54 ? -6.441 2.656 8.609 1 95.88 54 ASP B CA 1
ATOM 1447 C C . ASP B 1 54 ? -7.742 2.088 8.047 1 95.88 54 ASP B C 1
ATOM 1449 O O . ASP B 1 54 ? -8.586 1.593 8.805 1 95.88 54 ASP B O 1
ATOM 1453 N N . VAL B 1 55 ? -7.906 2.229 6.699 1 97.69 55 VAL B N 1
ATOM 1454 C CA . VAL B 1 55 ? -9.109 1.699 6.059 1 97.69 55 VAL B CA 1
ATOM 1455 C C . VAL B 1 55 ? -9.172 0.187 6.254 1 97.69 55 VAL B C 1
ATOM 1457 O O . VAL B 1 55 ? -10.227 -0.353 6.613 1 97.69 55 VAL B O 1
ATOM 1460 N N . PHE B 1 56 ? -8.102 -0.442 6.051 1 97.62 56 PHE B N 1
ATOM 1461 C CA . PHE B 1 56 ? -8.055 -1.889 6.227 1 97.62 56 PHE B CA 1
ATOM 1462 C C . PHE B 1 56 ? -8.234 -2.258 7.695 1 97.62 56 PHE B C 1
ATOM 1464 O O . PHE B 1 56 ? -8.836 -3.285 8.016 1 97.62 56 PHE B O 1
ATOM 1471 N N . ARG B 1 57 ? -7.668 -1.499 8.578 1 96.88 57 ARG B N 1
ATOM 1472 C CA . ARG B 1 57 ? -7.828 -1.726 10.016 1 96.88 57 ARG B CA 1
ATOM 1473 C C . ARG B 1 57 ? -9.297 -1.757 10.406 1 96.88 57 ARG B C 1
ATOM 1475 O O . ARG B 1 57 ? -9.719 -2.605 11.188 1 96.88 57 ARG B O 1
ATOM 1482 N N . VAL B 1 58 ? -10.055 -0.84 9.844 1 97.06 58 VAL B N 1
ATOM 1483 C CA . VAL B 1 58 ? -11.484 -0.787 10.117 1 97.06 58 VAL B CA 1
ATOM 1484 C C . VAL B 1 58 ? -12.133 -2.113 9.734 1 97.06 58 VAL B C 1
ATOM 1486 O O . VAL B 1 58 ? -12.961 -2.648 10.477 1 97.06 58 VAL B O 1
ATOM 1489 N N . MET B 1 59 ? -11.789 -2.646 8.594 1 96.38 59 MET B N 1
ATOM 1490 C CA . MET B 1 59 ? -12.359 -3.895 8.102 1 96.38 59 MET B CA 1
ATOM 1491 C C . MET B 1 59 ? -12.094 -5.039 9.07 1 96.38 59 MET B C 1
ATOM 1493 O O . MET B 1 59 ? -12.93 -5.934 9.227 1 96.38 59 MET B O 1
ATOM 1497 N N . ALA B 1 60 ? -11 -5 9.734 1 96.31 60 ALA B N 1
ATOM 1498 C CA . ALA B 1 60 ? -10.594 -6.07 10.641 1 96.31 60 ALA B CA 1
ATOM 1499 C C . ALA B 1 60 ? -11.227 -5.895 12.023 1 96.31 60 ALA B C 1
ATOM 1501 O O . ALA B 1 60 ? -11.469 -6.875 12.727 1 96.31 60 ALA B O 1
ATOM 1502 N N . GLU B 1 61 ? -11.516 -4.707 12.422 1 96.75 61 GLU B N 1
ATOM 1503 C CA . GLU B 1 61 ? -11.867 -4.426 13.812 1 96.75 61 GLU B CA 1
ATOM 1504 C C . GLU B 1 61 ? -13.383 -4.395 14 1 96.75 61 GLU B C 1
ATOM 1506 O O . GLU B 1 61 ? -13.875 -4.52 15.125 1 96.75 61 GLU B O 1
ATOM 1511 N N . THR B 1 62 ? -14.133 -4.148 12.961 1 95.12 62 THR B N 1
ATOM 1512 C CA . THR B 1 62 ? -15.578 -4.035 13.109 1 95.12 62 THR B CA 1
ATOM 1513 C C . THR B 1 62 ? -16.297 -4.656 11.906 1 95.12 62 THR B C 1
ATOM 1515 O O . THR B 1 62 ? -15.742 -4.703 10.805 1 95.12 62 THR B O 1
ATOM 1518 N N . ASP B 1 63 ? -17.531 -5.059 12.148 1 94 63 ASP B N 1
ATOM 1519 C CA . ASP B 1 63 ? -18.344 -5.609 11.078 1 94 63 ASP B CA 1
ATOM 1520 C C . ASP B 1 63 ? -19.25 -4.535 10.477 1 94 63 ASP B C 1
ATOM 1522 O O . ASP B 1 63 ? -19.969 -4.793 9.508 1 94 63 ASP B O 1
ATOM 1526 N N . ALA B 1 64 ? -19.172 -3.355 10.992 1 95.19 64 ALA B N 1
ATOM 1527 C CA . ALA B 1 64 ? -20 -2.268 10.469 1 95.19 64 ALA B CA 1
ATOM 1528 C C . ALA B 1 64 ? -19.609 -1.929 9.031 1 95.19 64 ALA B C 1
ATOM 1530 O O . ALA B 1 64 ? -18.469 -2.176 8.617 1 95.19 64 ALA B O 1
ATOM 1531 N N . SER B 1 65 ? -20.656 -1.397 8.336 1 95.75 65 SER B N 1
ATOM 1532 C CA . SER B 1 65 ? -20.359 -0.919 6.992 1 95.75 65 SER B CA 1
ATOM 1533 C C . SER B 1 65 ? -19.375 0.241 7.02 1 95.75 65 SER B C 1
ATOM 1535 O O . SER B 1 65 ? -19.453 1.117 7.883 1 95.75 65 SER B O 1
ATOM 1537 N N . LEU B 1 66 ? -18.484 0.238 6.051 1 96.81 66 LEU B N 1
ATOM 1538 C CA . LEU B 1 66 ? -17.5 1.313 5.98 1 96.81 66 LEU B CA 1
ATOM 1539 C C . LEU B 1 66 ? -18.188 2.658 5.742 1 96.81 66 LEU B C 1
ATOM 1541 O O . LEU B 1 66 ? -17.625 3.707 6.059 1 96.81 66 LEU B O 1
ATOM 1545 N N . SER B 1 67 ? -19.344 2.631 5.16 1 96.88 67 SER B N 1
ATOM 1546 C CA . SER B 1 67 ? -20.094 3.85 4.879 1 96.88 67 SER B CA 1
ATOM 1547 C C . SER B 1 67 ? -20.688 4.445 6.156 1 96.88 67 SER B C 1
ATOM 1549 O O . SER B 1 67 ? -21.109 5.602 6.164 1 96.88 67 SER B O 1
ATOM 1551 N N . GLU B 1 68 ? -20.625 3.674 7.207 1 96.25 68 GLU B N 1
ATOM 1552 C CA . GLU B 1 68 ? -21.25 4.105 8.453 1 96.25 68 GLU B CA 1
ATOM 1553 C C . GLU B 1 68 ? -20.203 4.586 9.453 1 96.25 68 GLU B C 1
ATOM 1555 O O . GLU B 1 68 ? -20.531 5.039 10.547 1 96.25 68 GLU B O 1
ATOM 1560 N N . ILE B 1 69 ? -18.984 4.438 9.203 1 97 69 ILE B N 1
ATOM 1561 C CA . ILE B 1 69 ? -17.891 4.809 10.094 1 97 69 ILE B CA 1
ATOM 1562 C C . ILE B 1 69 ? -17.25 6.105 9.609 1 97 69 ILE B C 1
ATOM 1564 O O . ILE B 1 69 ? -16.875 6.211 8.438 1 97 69 ILE B O 1
ATOM 1568 N N . SER B 1 70 ? -17.125 7.059 10.523 1 97.62 70 SER B N 1
ATOM 1569 C CA . SER B 1 70 ? -16.484 8.32 10.172 1 97.62 70 SER B CA 1
ATOM 1570 C C . SER B 1 70 ? -14.969 8.195 10.18 1 97.62 70 SER B C 1
ATOM 1572 O O . SER B 1 70 ? -14.406 7.492 11.023 1 97.62 70 SER B O 1
ATOM 1574 N N . VAL B 1 71 ? -14.328 8.938 9.25 1 97.38 71 VAL B N 1
ATOM 1575 C CA . VAL B 1 71 ? -12.867 8.945 9.188 1 97.38 71 VAL B CA 1
ATOM 1576 C C . VAL B 1 71 ? -12.297 9.43 10.516 1 97.38 71 VAL B C 1
ATOM 1578 O O . VAL B 1 71 ? -11.219 8.984 10.938 1 97.38 71 VAL B O 1
ATOM 1581 N N . SER B 1 72 ? -13.008 10.32 11.211 1 96.19 72 SER B N 1
ATOM 1582 C CA . SER B 1 72 ? -12.539 10.898 12.469 1 96.19 72 SER B CA 1
ATOM 1583 C C . SER B 1 72 ? -12.336 9.82 13.531 1 96.19 72 SER B C 1
ATOM 1585 O O . SER B 1 72 ? -11.578 10.016 14.484 1 96.19 72 SER B O 1
ATOM 1587 N N . GLU B 1 73 ? -12.992 8.695 13.438 1 96.38 73 GLU B N 1
ATOM 1588 C CA . GLU B 1 73 ? -12.898 7.617 14.422 1 96.38 73 GLU B CA 1
ATOM 1589 C C . GLU B 1 73 ? -11.594 6.844 14.273 1 96.38 73 GLU B C 1
ATOM 1591 O O . GLU B 1 73 ? -11.164 6.16 15.203 1 96.38 73 GLU B O 1
ATOM 1596 N N . TYR B 1 74 ? -10.922 6.938 13.078 1 95.5 74 TYR B N 1
ATOM 1597 C CA . TYR B 1 74 ? -9.773 6.07 12.844 1 95.5 74 TYR B CA 1
ATOM 1598 C C . TYR B 1 74 ? -8.57 6.879 12.383 1 95.5 74 TYR B C 1
ATOM 1600 O O . TYR B 1 74 ? -7.473 6.336 12.234 1 95.5 74 TYR B O 1
ATOM 1608 N N . MET B 1 75 ? -8.766 8.172 12.125 1 95.38 75 MET B N 1
ATOM 1609 C CA . MET B 1 75 ? -7.629 8.992 11.727 1 95.38 75 MET B CA 1
ATOM 1610 C C . MET B 1 75 ? -6.625 9.117 12.867 1 95.38 75 MET B C 1
ATOM 1612 O O . MET B 1 75 ? -6.988 8.977 14.039 1 95.38 75 MET B O 1
ATOM 1616 N N . SER B 1 76 ? -5.359 9.266 12.445 1 92.69 76 SER B N 1
ATOM 1617 C CA . SER B 1 76 ? -4.352 9.602 13.445 1 92.69 76 SER B CA 1
ATOM 1618 C C . SER B 1 76 ? -4.379 11.094 13.773 1 92.69 76 SER B C 1
ATOM 1620 O O . SER B 1 76 ? -4.555 11.93 12.883 1 92.69 76 SER B O 1
ATOM 1622 N N . ARG B 1 77 ? -4.258 11.406 14.938 1 91.25 77 ARG B N 1
ATOM 1623 C CA . ARG B 1 77 ? -4.168 12.758 15.477 1 91.25 77 ARG B CA 1
ATOM 1624 C C . ARG B 1 77 ? -3.266 12.805 16.703 1 91.25 77 ARG B C 1
ATOM 1626 O O . ARG B 1 77 ? -3.199 11.844 17.469 1 91.25 77 ARG B O 1
ATOM 1633 N N . PRO B 1 78 ? -2.412 13.875 16.938 1 84.81 78 PRO B N 1
ATOM 1634 C CA . PRO B 1 78 ? -2.275 15.031 16.047 1 84.81 78 PRO B CA 1
ATOM 1635 C C . PRO B 1 78 ? -1.514 14.711 14.773 1 84.81 78 PRO B C 1
ATOM 1637 O O . PRO B 1 78 ? -0.926 13.633 14.656 1 84.81 78 PRO B O 1
ATOM 1640 N N . LEU B 1 79 ? -1.606 15.555 13.781 1 90.62 79 LEU B N 1
ATOM 1641 C CA . LEU B 1 79 ? -0.823 15.445 12.555 1 90.62 79 LEU B CA 1
ATOM 1642 C C . LEU B 1 79 ? 0.67 15.531 12.859 1 90.62 79 LEU B C 1
ATOM 1644 O O . LEU B 1 79 ? 1.134 16.5 13.453 1 90.62 79 LEU B O 1
ATOM 1648 N N . LEU B 1 80 ? 1.38 14.477 12.602 1 93.5 80 LEU B N 1
ATOM 1649 C CA . LEU B 1 80 ? 2.836 14.523 12.672 1 93.5 80 LEU B CA 1
ATOM 1650 C C . LEU B 1 80 ? 3.42 15.219 11.453 1 93.5 80 LEU B C 1
ATOM 1652 O O . LEU B 1 80 ? 3.07 14.891 10.312 1 93.5 80 LEU B O 1
ATOM 1656 N N . THR B 1 81 ? 4.262 16.25 11.75 1 95 81 THR B N 1
ATOM 1657 C CA . THR B 1 81 ? 4.723 17.078 10.641 1 95 81 THR B CA 1
ATOM 1658 C C . THR B 1 81 ? 6.242 17.219 10.664 1 95 81 THR B C 1
ATOM 1660 O O . THR B 1 81 ? 6.879 16.938 11.688 1 95 81 THR B O 1
ATOM 1663 N N . VAL B 1 82 ? 6.766 17.5 9.539 1 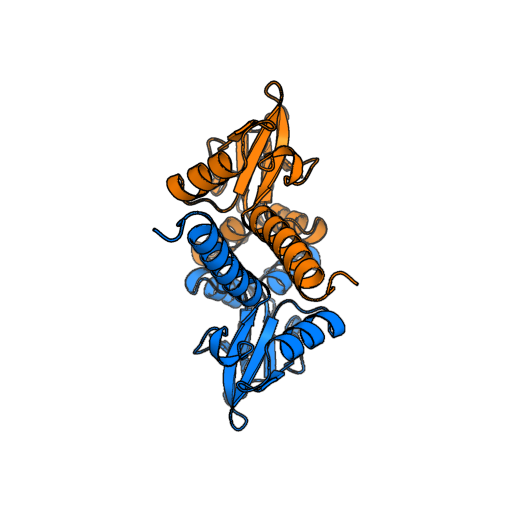96.25 82 VAL B N 1
ATOM 1664 C CA . VAL B 1 82 ? 8.156 17.891 9.352 1 96.25 82 VAL B CA 1
ATOM 1665 C C . VAL B 1 82 ? 8.242 19.094 8.398 1 96.25 82 VAL B C 1
ATOM 1667 O O . VAL B 1 82 ? 7.41 19.219 7.496 1 96.25 82 VAL B O 1
ATOM 1670 N N . GLU B 1 83 ? 9.188 19.922 8.648 1 97.5 83 GLU B N 1
ATOM 1671 C CA . GLU B 1 83 ? 9.344 21.094 7.797 1 97.5 83 GLU B CA 1
ATOM 1672 C C . GLU B 1 83 ? 9.852 20.719 6.41 1 97.5 83 GLU B C 1
ATOM 1674 O O . GLU B 1 83 ? 10.68 19.812 6.277 1 97.5 83 GLU B O 1
ATOM 1679 N N . ALA B 1 84 ? 9.438 21.547 5.402 1 96.69 84 ALA B N 1
ATOM 1680 C CA . ALA B 1 84 ? 9.797 21.281 4.012 1 96.69 84 ALA B CA 1
ATOM 1681 C C . ALA B 1 84 ? 11.305 21.391 3.803 1 96.69 84 ALA B C 1
ATOM 1683 O O . ALA B 1 84 ? 11.867 20.688 2.959 1 96.69 84 ALA B O 1
ATOM 1684 N N . ASP B 1 85 ? 11.953 22.172 4.566 1 96.31 85 ASP B N 1
ATOM 1685 C CA . ASP B 1 85 ? 13.375 22.422 4.367 1 96.31 85 ASP B CA 1
ATOM 1686 C C . ASP B 1 85 ? 14.227 21.531 5.277 1 96.31 85 ASP B C 1
ATOM 1688 O O . ASP B 1 85 ? 15.445 21.719 5.359 1 96.31 85 ASP B O 1
ATOM 1692 N N . ALA B 1 86 ? 13.578 20.594 5.949 1 95.56 86 ALA B N 1
ATOM 1693 C CA . ALA B 1 86 ? 14.32 19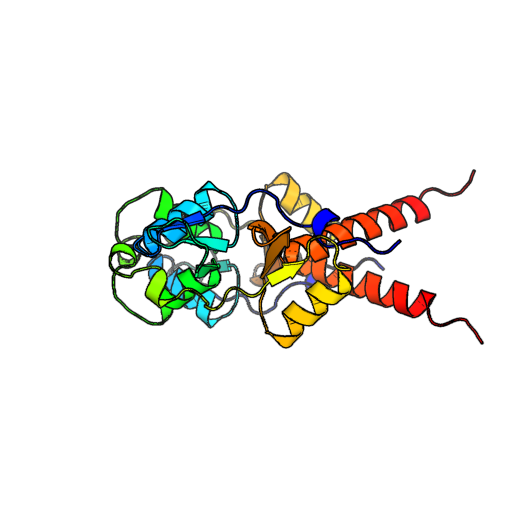.656 6.785 1 95.56 86 ALA B CA 1
ATOM 1694 C C . ALA B 1 86 ? 15.062 18.641 5.93 1 95.56 86 ALA B C 1
ATOM 1696 O O . ALA B 1 86 ? 14.609 18.281 4.84 1 95.56 86 ALA B O 1
ATOM 1697 N N . PRO B 1 87 ? 16.266 18.188 6.418 1 92.5 87 PRO B N 1
ATOM 1698 C CA . PRO B 1 87 ? 16.922 17.062 5.75 1 92.5 87 PRO B CA 1
ATOM 1699 C C . PRO B 1 87 ? 16.094 15.789 5.777 1 92.5 87 PRO B C 1
ATOM 1701 O O . PRO B 1 87 ? 15.383 15.531 6.758 1 92.5 87 PRO B O 1
ATOM 1704 N N . ILE B 1 88 ? 16.203 15.023 4.777 1 90.25 88 ILE B N 1
ATOM 1705 C CA . ILE B 1 88 ? 15.438 13.789 4.641 1 90.25 88 ILE B CA 1
ATOM 1706 C C . ILE B 1 88 ? 15.719 12.875 5.828 1 90.25 88 ILE B C 1
ATOM 1708 O O . ILE B 1 88 ? 14.82 12.172 6.305 1 90.25 88 ILE B O 1
ATOM 1712 N N . ARG B 1 89 ? 16.906 12.891 6.312 1 85.25 89 ARG B N 1
A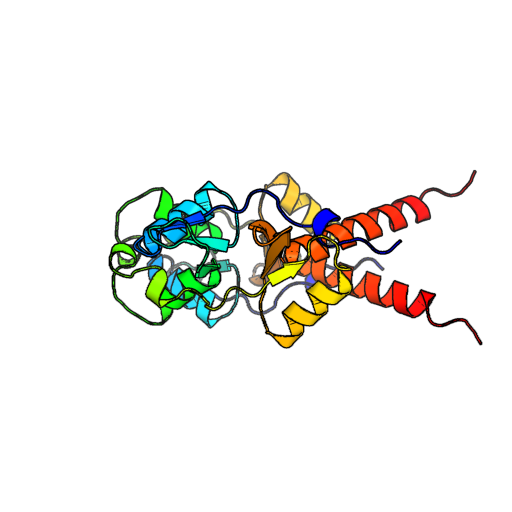TOM 1713 C CA . ARG B 1 89 ? 17.266 12.039 7.441 1 85.25 89 ARG B CA 1
ATOM 1714 C C . ARG B 1 89 ? 16.391 12.336 8.656 1 85.25 89 ARG B C 1
ATOM 1716 O O . ARG B 1 89 ? 16.094 11.438 9.445 1 85.25 89 ARG B O 1
ATOM 1723 N N . ARG B 1 90 ? 16.078 13.539 8.852 1 91.31 90 ARG B N 1
ATOM 1724 C CA . ARG B 1 90 ? 15.195 13.922 9.953 1 91.31 90 ARG B CA 1
ATOM 1725 C C . ARG B 1 90 ? 13.812 13.305 9.789 1 91.31 90 ARG B C 1
ATOM 1727 O O . ARG B 1 90 ? 13.211 12.836 10.758 1 91.31 90 ARG B O 1
ATOM 1734 N N . ALA B 1 91 ? 13.344 13.391 8.57 1 92.94 91 ALA B N 1
ATOM 1735 C CA . ALA B 1 91 ? 12.039 12.797 8.289 1 92.94 91 ALA B CA 1
ATOM 1736 C C . ALA B 1 91 ? 12.055 11.289 8.539 1 92.94 91 ALA B C 1
ATOM 1738 O O . ALA B 1 91 ? 11.133 10.75 9.164 1 92.94 91 ALA B O 1
ATOM 1739 N N . VAL B 1 92 ? 13.062 10.688 8.125 1 86.81 92 VAL B N 1
ATOM 1740 C CA . VAL B 1 92 ? 13.18 9.242 8.273 1 86.81 92 VAL B CA 1
ATOM 1741 C C . VAL B 1 92 ? 13.258 8.883 9.758 1 86.81 92 VAL B C 1
ATOM 1743 O O . VAL B 1 92 ? 12.586 7.957 10.211 1 86.81 92 VAL B O 1
ATOM 1746 N N . ARG B 1 93 ? 14.039 9.586 10.461 1 88.69 93 ARG B N 1
ATOM 1747 C CA . ARG B 1 93 ? 14.141 9.367 11.898 1 88.69 93 ARG B CA 1
ATOM 1748 C C . ARG B 1 93 ? 12.781 9.508 12.57 1 88.69 93 ARG B C 1
ATOM 1750 O O . ARG B 1 93 ? 12.414 8.688 13.422 1 88.69 93 ARG B O 1
ATOM 1757 N N . ARG B 1 94 ? 12.102 10.492 12.203 1 92.06 94 ARG B N 1
ATOM 1758 C CA . ARG B 1 94 ? 10.789 10.727 12.797 1 92.06 94 ARG B CA 1
ATOM 1759 C C . ARG B 1 94 ? 9.828 9.594 12.461 1 92.06 94 ARG B C 1
ATOM 1761 O O . ARG B 1 94 ? 9.07 9.141 13.328 1 92.06 94 ARG B O 1
ATOM 1768 N N . MET B 1 95 ? 9.844 9.141 11.227 1 91 95 MET B N 1
ATOM 1769 C CA . MET B 1 95 ? 9 8.016 10.836 1 91 95 MET B CA 1
ATOM 1770 C C . MET B 1 95 ? 9.305 6.789 11.688 1 91 95 MET B C 1
ATOM 1772 O O . MET B 1 95 ? 8.391 6.09 12.125 1 91 95 MET B O 1
ATOM 1776 N N . ASN B 1 96 ? 10.539 6.574 11.875 1 86.25 96 ASN B N 1
ATOM 1777 C CA . ASN B 1 96 ? 10.953 5.426 12.672 1 86.25 96 ASN B CA 1
ATOM 1778 C C . ASN B 1 96 ? 10.523 5.574 14.133 1 86.25 96 ASN B C 1
ATOM 1780 O O . ASN B 1 96 ? 9.953 4.648 14.711 1 86.25 96 ASN B O 1
ATOM 1784 N N . GLU B 1 97 ? 10.82 6.672 14.695 1 90.94 97 GLU B N 1
ATOM 1785 C CA . GLU B 1 97 ? 10.508 6.945 16.094 1 90.94 97 GLU B CA 1
ATOM 1786 C C . GLU B 1 97 ? 9.008 6.844 16.359 1 90.94 97 GLU B C 1
ATOM 1788 O O . GLU B 1 97 ? 8.586 6.312 17.391 1 90.94 97 GLU B O 1
ATOM 1793 N N . GLU B 1 98 ? 8.273 7.34 15.453 1 92.62 98 GLU B N 1
ATOM 1794 C CA . GLU B 1 98 ? 6.828 7.41 15.641 1 92.62 98 GLU B CA 1
ATOM 1795 C C . GLU B 1 98 ? 6.133 6.191 15.039 1 92.62 98 GLU B C 1
ATOM 1797 O O . GLU B 1 98 ? 4.914 6.043 15.164 1 92.62 98 GLU B O 1
ATOM 1802 N N . GLU B 1 99 ? 6.836 5.375 14.328 1 89.12 99 GLU B N 1
ATOM 1803 C CA . GLU B 1 99 ? 6.332 4.156 13.703 1 89.12 99 GLU B CA 1
ATOM 1804 C C . GLU B 1 99 ? 5.191 4.465 12.734 1 89.12 99 GLU B C 1
ATOM 1806 O O . GLU B 1 99 ? 4.129 3.846 12.812 1 89.12 99 GLU B O 1
ATOM 1811 N N . VAL B 1 100 ? 5.477 5.441 11.875 1 90.56 100 VAL B N 1
ATOM 1812 C CA . VAL B 1 100 ? 4.492 5.805 10.859 1 90.56 100 VAL B CA 1
ATOM 1813 C C . VAL B 1 100 ? 5.105 5.656 9.469 1 90.56 100 VAL B C 1
ATOM 1815 O O . VAL B 1 100 ? 6.324 5.73 9.305 1 90.56 100 VAL B O 1
ATOM 1818 N N . GLU B 1 101 ? 4.207 5.535 8.477 1 86.44 101 GLU B N 1
ATOM 1819 C CA . GLU B 1 101 ? 4.648 5.336 7.102 1 86.44 101 GLU B CA 1
ATOM 1820 C C . GLU B 1 101 ? 4.68 6.652 6.332 1 86.44 101 GLU B C 1
ATOM 1822 O O . GLU B 1 101 ? 5.281 6.738 5.262 1 86.44 101 GLU B O 1
ATOM 1827 N N . GLN B 1 102 ? 4.051 7.645 6.914 1 92.25 102 GLN B N 1
ATOM 1828 C CA . GLN B 1 102 ? 3.93 8.922 6.215 1 92.25 102 GLN B CA 1
ATOM 1829 C C . GLN B 1 102 ? 3.975 10.094 7.191 1 92.25 102 GLN B C 1
ATOM 1831 O O . GLN B 1 102 ? 3.584 9.953 8.352 1 92.25 102 GLN B O 1
ATOM 1836 N N . LEU B 1 103 ? 4.465 11.219 6.688 1 95.5 103 LEU B N 1
ATOM 1837 C CA . LEU B 1 103 ? 4.5 12.477 7.43 1 95.5 103 LEU B CA 1
ATOM 1838 C C . LEU B 1 103 ? 3.902 13.609 6.605 1 95.5 103 LEU B C 1
ATOM 1840 O O . LEU B 1 103 ? 4.141 13.703 5.398 1 95.5 103 LEU B O 1
ATOM 1844 N N . ALA B 1 104 ? 3.121 14.453 7.297 1 96.75 104 ALA B N 1
ATOM 1845 C CA . ALA B 1 104 ? 2.713 15.703 6.668 1 96.75 104 ALA B CA 1
ATOM 1846 C C . ALA B 1 104 ? 3.865 16.703 6.633 1 96.75 104 ALA B C 1
ATOM 1848 O O . ALA B 1 104 ? 4.648 16.781 7.582 1 96.75 104 ALA B O 1
ATOM 1849 N N . ILE B 1 105 ? 3.947 17.422 5.543 1 97.38 105 ILE B N 1
ATOM 1850 C CA . ILE B 1 105 ? 5.008 18.406 5.363 1 97.38 105 ILE B CA 1
ATOM 1851 C C . ILE B 1 105 ? 4.422 19.812 5.461 1 97.38 105 ILE B C 1
ATOM 1853 O O . ILE B 1 105 ? 3.402 20.109 4.84 1 97.38 105 ILE B O 1
ATOM 1857 N N . VAL B 1 106 ? 5.105 20.625 6.242 1 96.38 106 VAL B N 1
ATOM 1858 C CA . VAL B 1 106 ? 4.543 21.953 6.477 1 96.38 106 VAL B CA 1
ATOM 1859 C C . VAL B 1 106 ? 5.547 23.016 6.051 1 96.38 106 VAL B C 1
ATOM 1861 O O . VAL B 1 106 ? 6.754 22.781 6.043 1 96.38 106 VAL B O 1
ATOM 1864 N N . GLU B 1 107 ? 5.008 24.094 5.574 1 95.25 107 GLU B N 1
ATOM 1865 C CA . GLU B 1 107 ? 5.691 25.359 5.336 1 95.25 107 GLU B CA 1
ATOM 1866 C C . GLU B 1 107 ? 4.863 26.531 5.844 1 95.25 107 GLU B C 1
ATOM 1868 O O . GLU B 1 107 ? 3.693 26.672 5.484 1 95.25 107 GLU B O 1
ATOM 1873 N N . ASP B 1 108 ? 5.465 27.438 6.66 1 91.44 108 ASP B N 1
ATOM 1874 C CA . ASP B 1 108 ? 4.777 28.609 7.199 1 91.44 108 ASP B CA 1
ATOM 1875 C C . ASP B 1 108 ? 3.412 28.234 7.77 1 91.44 108 ASP B C 1
ATOM 1877 O O . ASP B 1 108 ? 2.402 28.859 7.449 1 91.44 108 ASP B O 1
ATOM 1881 N N . TYR B 1 109 ? 3.227 27.141 8.43 1 86 109 TYR B N 1
ATOM 1882 C CA . TYR B 1 109 ? 2.072 26.672 9.188 1 86 109 TYR B CA 1
ATOM 1883 C C . TYR B 1 109 ? 1.044 26.031 8.266 1 86 109 TYR B C 1
ATOM 1885 O O . TYR B 1 109 ? -0.063 25.688 8.695 1 86 109 TYR B O 1
ATOM 1893 N N . ASP B 1 110 ? 1.398 25.938 7.02 1 93.25 110 ASP B N 1
ATOM 1894 C CA . ASP B 1 110 ? 0.51 25.266 6.066 1 93.25 110 ASP B CA 1
ATOM 1895 C C . ASP B 1 110 ? 1.028 23.875 5.703 1 93.25 110 ASP B C 1
ATOM 1897 O O . ASP B 1 110 ? 2.234 23.688 5.539 1 93.25 110 ASP B O 1
ATOM 1901 N N . VAL B 1 111 ? 0.056 22.969 5.645 1 95.5 111 VAL B N 1
ATOM 1902 C CA . VAL B 1 111 ? 0.406 21.672 5.109 1 95.5 111 VAL B CA 1
ATOM 1903 C C . VAL B 1 111 ? 0.532 21.75 3.59 1 95.5 111 VAL B C 1
ATOM 1905 O O . VAL B 1 111 ? -0.441 22.047 2.895 1 95.5 111 VAL B O 1
ATOM 1908 N N . ILE B 1 112 ? 1.729 21.422 3.076 1 95.56 112 ILE B N 1
ATOM 1909 C CA . ILE B 1 112 ? 1.952 21.656 1.654 1 95.56 112 ILE B CA 1
ATOM 1910 C C . ILE B 1 112 ? 2.219 20.328 0.946 1 95.56 112 ILE B C 1
ATOM 1912 O O . ILE B 1 112 ? 2.299 20.281 -0.283 1 95.56 112 ILE B O 1
ATOM 1916 N N . GLY B 1 113 ? 2.4 19.234 1.711 1 96.38 113 GLY B N 1
ATOM 1917 C CA . GLY B 1 113 ? 2.697 17.953 1.091 1 96.38 113 GLY B CA 1
ATOM 1918 C C . GLY B 1 113 ? 2.676 16.797 2.072 1 96.38 113 GLY B C 1
ATOM 1919 O O . GLY B 1 113 ? 2.322 16.969 3.24 1 96.38 113 GLY B O 1
ATOM 1920 N N . VAL B 1 114 ? 2.912 15.641 1.552 1 97.12 114 VAL B N 1
ATOM 1921 C CA . VAL B 1 114 ? 3.07 14.414 2.33 1 97.12 114 VAL B CA 1
ATOM 1922 C C . VAL B 1 114 ? 4.312 13.664 1.861 1 97.12 114 VAL B C 1
ATOM 1924 O O . VAL B 1 114 ? 4.605 13.617 0.664 1 97.12 114 VAL B O 1
ATOM 1927 N N . LEU B 1 115 ? 5.062 13.164 2.795 1 95.19 115 LEU B N 1
ATOM 1928 C CA . LEU B 1 115 ? 6.215 12.32 2.502 1 95.19 115 LEU B CA 1
ATOM 1929 C C . LEU B 1 115 ? 5.984 10.891 2.996 1 95.19 115 LEU B C 1
ATOM 1931 O O . LEU B 1 115 ? 5.68 10.68 4.172 1 95.19 115 LEU B O 1
ATOM 1935 N N . SER B 1 116 ? 6.07 9.953 2.062 1 91.88 116 SER B N 1
ATOM 1936 C CA . SER B 1 116 ? 5.918 8.555 2.434 1 91.88 116 SER B CA 1
ATOM 1937 C C . SER B 1 116 ? 7.262 7.832 2.439 1 91.88 116 SER B C 1
ATOM 1939 O O . SER B 1 116 ? 8.242 8.328 1.889 1 91.88 116 SER B O 1
ATOM 1941 N N . ARG B 1 117 ? 7.293 6.676 3.076 1 84.56 117 ARG B N 1
ATOM 1942 C CA . ARG B 1 117 ? 8.477 5.828 3.008 1 84.56 117 ARG B CA 1
ATOM 1943 C C . ARG B 1 117 ? 8.812 5.469 1.564 1 84.56 117 ARG B C 1
ATOM 1945 O O . ARG B 1 117 ? 9.984 5.367 1.197 1 84.56 117 ARG B O 1
ATOM 1952 N N . GLY B 1 118 ? 7.719 5.273 0.808 1 81.69 118 GLY B N 1
ATOM 1953 C CA . GLY B 1 118 ? 7.926 4.984 -0.602 1 81.69 118 GLY B CA 1
ATOM 1954 C C . GLY B 1 118 ? 8.672 6.078 -1.336 1 81.69 118 GLY B C 1
ATOM 1955 O O . GLY B 1 118 ? 9.523 5.801 -2.182 1 81.69 118 GLY B O 1
ATOM 1956 N N . ASP B 1 119 ? 8.305 7.273 -1.073 1 85.44 119 ASP B N 1
ATOM 1957 C CA . ASP B 1 119 ? 8.984 8.406 -1.685 1 85.44 119 ASP B CA 1
ATOM 1958 C C . ASP B 1 119 ? 10.477 8.391 -1.364 1 85.44 119 ASP B C 1
ATOM 1960 O O . ASP B 1 119 ? 11.305 8.695 -2.227 1 85.44 119 ASP B O 1
ATOM 1964 N N . VAL B 1 120 ? 10.82 8.109 -0.143 1 82.81 120 VAL B N 1
ATOM 1965 C CA . VAL B 1 120 ? 12.211 8.086 0.312 1 82.81 120 VAL B CA 1
ATOM 1966 C C . VAL B 1 120 ? 12.977 6.988 -0.426 1 82.81 120 VAL B C 1
ATOM 1968 O O . VAL B 1 120 ? 14.086 7.219 -0.914 1 82.81 120 VAL B O 1
ATOM 1971 N N . ILE B 1 121 ? 12.312 5.91 -0.532 1 73.5 121 ILE B N 1
ATOM 1972 C CA . ILE B 1 121 ? 12.945 4.754 -1.164 1 73.5 121 ILE B CA 1
ATOM 1973 C C . ILE B 1 121 ? 13.133 5.023 -2.654 1 73.5 121 ILE B C 1
ATOM 1975 O O . ILE B 1 121 ? 14.164 4.66 -3.229 1 73.5 121 ILE B O 1
ATOM 1979 N N . ASP B 1 122 ? 12.109 5.566 -3.32 1 75.5 122 ASP B N 1
ATOM 1980 C CA . ASP B 1 122 ? 12.211 5.895 -4.738 1 75.5 122 ASP B CA 1
ATOM 1981 C C . ASP B 1 122 ? 13.398 6.82 -5.004 1 75.5 122 ASP B C 1
ATOM 1983 O O . ASP B 1 122 ? 14.102 6.668 -6.008 1 75.5 122 ASP B O 1
ATOM 1987 N N . ALA B 1 123 ? 13.523 7.77 -4.203 1 71.56 123 ALA B N 1
ATOM 1988 C CA . ALA B 1 123 ? 14.633 8.703 -4.363 1 71.56 123 ALA B CA 1
ATOM 1989 C C . ALA B 1 123 ? 15.977 7.988 -4.25 1 71.56 123 ALA B C 1
ATOM 1991 O O . ALA B 1 123 ? 16.922 8.32 -4.965 1 71.56 123 ALA B O 1
ATOM 1992 N N . TYR B 1 124 ? 15.93 7.117 -3.414 1 64.88 124 TYR B N 1
ATOM 1993 C CA . TYR B 1 124 ? 17.156 6.348 -3.234 1 64.88 124 TYR B CA 1
ATOM 1994 C C . TYR B 1 124 ? 17.422 5.461 -4.445 1 64.88 124 TYR B C 1
ATOM 1996 O O . TYR B 1 124 ? 18.578 5.309 -4.867 1 64.88 124 TYR B O 1
ATOM 2004 N N . GLU B 1 125 ? 16.375 4.789 -4.93 1 63.03 125 GLU B N 1
ATOM 2005 C CA . GLU B 1 125 ? 16.531 3.996 -6.148 1 63.03 125 GLU B CA 1
ATOM 2006 C C . GLU B 1 125 ? 17.125 4.828 -7.281 1 63.03 125 GLU B C 1
ATOM 2008 O O . GLU B 1 125 ? 18 4.352 -8.016 1 63.03 125 GLU B O 1
ATOM 2013 N N . ASP B 1 126 ? 16.594 5.957 -7.422 1 63.75 126 ASP B N 1
ATOM 2014 C CA . ASP B 1 126 ? 17.109 6.852 -8.445 1 63.75 126 ASP B CA 1
ATOM 2015 C C . ASP B 1 126 ? 18.609 7.109 -8.25 1 63.75 126 ASP B C 1
ATOM 2017 O O . ASP B 1 126 ? 19.359 7.184 -9.219 1 63.75 126 ASP B O 1
ATOM 2021 N N . LEU B 1 127 ? 18.969 7.176 -7.055 1 60.5 127 LEU B N 1
ATOM 2022 C CA . LEU B 1 127 ? 20.359 7.426 -6.727 1 60.5 127 LEU B CA 1
ATOM 2023 C C . LEU B 1 127 ? 21.234 6.223 -7.09 1 60.5 127 LEU B C 1
ATOM 2025 O O . LEU B 1 127 ? 22.344 6.387 -7.586 1 60.5 127 LEU B O 1
ATOM 2029 N N . ILE B 1 128 ? 20.625 5.082 -6.859 1 56.91 128 ILE B N 1
ATOM 2030 C CA . ILE B 1 128 ? 21.359 3.859 -7.168 1 56.91 128 ILE B CA 1
ATOM 2031 C C . ILE B 1 128 ? 21.5 3.705 -8.68 1 56.91 128 ILE B C 1
ATOM 2033 O O . ILE B 1 128 ? 22.578 3.363 -9.18 1 56.91 128 ILE B O 1
ATOM 2037 N N . LYS B 1 129 ? 20.359 3.795 -9.336 1 60.22 129 LYS B N 1
ATOM 2038 C CA . LYS B 1 129 ? 20.406 3.738 -10.789 1 60.22 129 LYS B CA 1
ATOM 2039 C C . LYS B 1 129 ? 21.469 4.691 -11.336 1 60.22 129 LYS B C 1
ATOM 2041 O O . LYS B 1 129 ? 22.188 4.348 -12.273 1 60.22 129 LYS B O 1
ATOM 2046 N N . ALA B 1 130 ? 21.453 5.801 -10.797 1 56.16 130 ALA B N 1
ATOM 2047 C CA . ALA B 1 130 ? 22.422 6.797 -11.25 1 56.16 130 ALA B CA 1
ATOM 2048 C C . ALA B 1 130 ? 23.844 6.34 -10.977 1 56.16 130 ALA B C 1
ATOM 2050 O O . ALA B 1 130 ? 24.75 6.562 -11.789 1 56.16 130 ALA B O 1
ATOM 2051 N N . ALA B 1 131 ? 23.938 5.578 -9.945 1 55 131 ALA B N 1
ATOM 2052 C CA . ALA B 1 131 ? 25.266 5.121 -9.57 1 55 131 ALA B CA 1
ATOM 2053 C C . ALA B 1 131 ? 25.703 3.941 -10.438 1 55 131 ALA B C 1
ATOM 2055 O O . ALA B 1 131 ? 26.891 3.797 -10.742 1 55 131 ALA B O 1
ATOM 2056 N N . HIS B 1 132 ? 24.734 2.947 -10.758 1 53.41 132 HIS B N 1
ATOM 2057 C CA . HIS B 1 132 ? 25.031 1.798 -11.609 1 53.41 132 HIS B CA 1
ATOM 2058 C C . HIS B 1 132 ? 25.375 2.232 -13.031 1 53.41 132 HIS B C 1
ATOM 2060 O O . HIS B 1 132 ? 26.266 1.67 -13.656 1 53.41 132 HIS B O 1
ATOM 2066 N N . VAL B 1 133 ? 24.547 3.031 -13.609 1 51 133 VAL B N 1
ATOM 2067 C CA . VAL B 1 133 ? 24.844 3.568 -14.938 1 51 133 VAL B CA 1
ATOM 2068 C C . VAL B 1 133 ? 26.219 4.219 -14.93 1 51 133 VAL B C 1
ATOM 2070 O O . VAL B 1 133 ? 27 4.047 -15.875 1 51 133 VAL B O 1
ATOM 2073 N N . ALA B 1 134 ? 26.453 4.895 -13.805 1 54.31 134 ALA B N 1
ATOM 2074 C CA . ALA B 1 134 ? 27.766 5.52 -13.711 1 54.31 134 ALA B CA 1
ATOM 2075 C C . ALA B 1 134 ? 28.875 4.465 -13.656 1 54.31 134 ALA B C 1
ATOM 2077 O O . ALA B 1 134 ? 29.969 4.684 -14.164 1 54.31 134 ALA B O 1
ATOM 2078 N N . GLU B 1 135 ? 28.516 3.449 -13.031 1 49.75 135 GLU B N 1
ATOM 2079 C CA . GLU B 1 135 ? 29.5 2.373 -12.906 1 49.75 135 GLU B CA 1
ATOM 2080 C C . GLU B 1 135 ? 29.672 1.63 -14.227 1 49.75 135 GLU B C 1
ATOM 2082 O O . GLU B 1 135 ? 30.75 1.102 -14.5 1 49.75 135 GLU B O 1
ATOM 2087 N N . ARG B 1 136 ? 28.562 1.289 -14.977 1 53.22 136 ARG B N 1
ATOM 2088 C CA . ARG B 1 136 ? 28.688 0.614 -16.266 1 53.22 136 ARG B CA 1
ATOM 2089 C C . ARG B 1 136 ? 29.312 1.533 -17.297 1 53.22 136 ARG B C 1
ATOM 2091 O O . ARG B 1 136 ? 29.688 1.087 -18.391 1 53.22 136 ARG B O 1
ATOM 2098 N N . GLN B 1 137 ? 29.125 2.805 -17.344 1 49.97 137 GLN B N 1
ATOM 2099 C CA . GLN B 1 137 ? 29.812 3.613 -18.328 1 49.97 137 GLN B CA 1
ATOM 2100 C C . GLN B 1 137 ? 31.297 3.77 -17.984 1 49.97 137 GLN B C 1
ATOM 2102 O O . GLN B 1 137 ? 31.641 4.547 -17.094 1 49.97 137 GLN B O 1
ATOM 2107 N N . PRO B 1 138 ? 32.188 2.873 -18.406 1 49.78 138 PRO B N 1
ATOM 2108 C CA . PRO B 1 138 ? 33.625 3.105 -18.344 1 49.78 138 PRO B CA 1
ATOM 2109 C C . PRO B 1 138 ? 34.031 4.445 -18.953 1 49.78 138 PRO B C 1
ATOM 2111 O O . PRO B 1 138 ? 33.312 4.984 -19.797 1 49.78 138 PRO B O 1
ATOM 2114 N N . GLU B 1 139 ? 34.688 5.473 -18.125 1 44.84 139 GLU B N 1
ATOM 2115 C CA . GLU B 1 139 ? 35.406 6.523 -18.812 1 44.84 139 GLU B CA 1
ATOM 2116 C C . GLU B 1 139 ? 36.094 5.984 -20.078 1 44.84 139 GLU B C 1
ATOM 2118 O O . GLU B 1 139 ? 36.844 5 -20.016 1 44.84 139 GLU B O 1
ATOM 2123 N N . SER B 1 140 ? 35.562 6.145 -21.266 1 38 140 SER B N 1
ATOM 2124 C CA . SER B 1 140 ? 36.594 6.305 -22.281 1 38 140 SER B CA 1
ATOM 2125 C C . SER B 1 140 ? 37.562 7.43 -21.922 1 38 140 SER B C 1
ATOM 2127 O O . SER B 1 140 ? 37.156 8.43 -21.328 1 38 140 SER B O 1
#

Solvent-accessible surface area (backbone atoms only — not comparable to full-atom values): 15119 Å² total; per-residue (Å²): 128,82,61,35,34,61,76,50,37,44,69,69,61,52,70,44,53,42,78,38,22,36,36,56,49,39,22,49,30,48,77,68,70,46,63,55,31,41,21,17,42,98,84,67,41,81,56,21,36,38,39,55,66,46,51,28,45,47,50,58,73,42,88,67,59,46,72,74,36,43,37,63,80,61,34,45,67,74,65,57,68,43,52,38,83,35,50,39,67,57,54,51,49,50,28,61,77,68,70,44,65,62,36,38,22,30,55,98,91,34,80,50,21,36,37,40,57,63,40,56,49,51,55,46,49,53,50,46,52,53,48,48,54,53,64,68,51,68,84,126,128,82,61,36,32,62,80,51,36,45,70,69,60,51,69,42,53,42,77,39,23,35,36,55,49,39,22,49,30,49,76,67,70,46,61,55,32,40,23,18,42,98,84,68,42,80,56,23,37,39,39,56,66,47,53,29,46,46,52,59,73,43,87,66,59,45,73,74,35,43,35,62,81,62,37,46,67,72,62,56,70,43,53,37,83,34,49,38,66,58,53,51,50,48,29,61,77,69,69,44,63,63,36,37,22,28,55,99,91,34,80,50,22,37,36,40,57,64,40,56,49,51,55,46,49,53,51,46,53,53,48,50,55,53,63,68,51,68,83,124

Sequence (280 aa):
MPPLVEDLMADDPIAIGVDASVRDAGTRLYEAAVGSLIVTSEKDVPVGIVTSTDVFRVMAETDASLSEISVSEYMSRPLLTVEADAPIRRAVRRMNEEEVEQLAIVEDYDVIGVLSRGDVIDAYEDLIKAAHVAERQPESMPPLVEDLMADDPIAIGVDASVRDAGTRLYEAAVGSLIVTSEKDVPVGIVTSTDVFRVMAETDASLSEISVSEYMSRPLLTVEADAPIRRAVRRMNEEEVEQLAIVEDYDVIGVLSRGDVIDAYEDLIKAAHVAERQPES

Foldseek 3Di:
DFDFQLNQWAFDFAADEQFFFLVVVVVCCVVVVHFKHFYAYPVRHGFFMDGPVLSVVCVVPDPDDSRVHTSNVRTDPDAAEDERGHGVVVVVVVCVVVVHQKHFYDDPNDGTGMDGPVSVVVVVVVVVVVVVVVVPPPDD/DFDFQLNQWAFDFAADEQFFFLVVVVVCCVVVVHFKHFYAYPVRHGFFMDGPVLSVVCVVPDPDDSRVHTSNVRTDPDAAEDERGHGVVVVVVVCVVVVHQKHFYDDPNDGTGMDGPVSVVVVVVVVVVVVVVVVPPPDD

Radius of gyration: 20.61 Å; Cα contacts (8 Å, |Δi|>4): 465; chains: 2; bounding box: 65×56×38 Å

Nearest PDB structures (foldseek):
  3fhm-assembly2_C  TM=9.229E-01  e=1.984E-12  Agrobacterium fabrum str. C58
  3fhm-assembly2_B  TM=9.317E-01  e=2.915E-11  Agrobacterium fabrum str. C58
  1pvm-assembly1_A  TM=9.215E-01  e=5.420E-11  Thermoplasma acidophilum DSM 1728
  3fhm-assembly1_D  TM=9.107E-01  e=5.059E-11  Agrobacterium fabrum str. C58
  1xkf-assembly1_B-2  TM=8.019E-01  e=2.644E-10  Mycobacterium tuberculosis

Secondary structure (DSSP, 8-state):
-PPBGGGTSEES--EEETTSBHHHHHHHHHHHT-SEEEEE-TTS-EEEEEEHHHHHHHHHH--S-GGGSBGGGT-BSS--EEETTSBHHHHHHHHHHHT-SEEEEEETTEEEEEEEHHHHHHHHHHHHHHHHHHHHS---/-PPBGGGTSEES--EEETTSBHHHHHHHHHHHT-SEEEEE-TTS-EEEEEEHHHHHHHHHH--S-GGGSBGGGT-BSS--EEETTSBHHHHHHHHHHHT-SEEEEEETTEEEEEEEHHHHHHHHHHHHHHHHHHHHS---

InterPro domains:
  IPR000644 CBS domain [PF00571] (5-60)
  IPR000644 CBS domain [PF00571] (71-125)
  IPR000644 CBS domain [PS51371] (9-65)
  IPR000644 CBS domain [PS51371] (75-135)
  IPR000644 CBS domain [SM00116] (12-60)
  IPR000644 CBS domain [SM00116] (78-125)
  IPR046342 CBS domain superfamily [G3DSA:3.10.580.10] (1-139)
  IPR046342 CBS domain superfamily [SSF54631] (4-127)
  IPR051257 Diverse Function CBS-Domain-Containing Protein [PTHR43080] (4-127)

pLDDT: mean 88.5, std 14.04, range [37.88, 98.5]

Organism: NCBI:txid1604004